Protein AF-A0A956KS59-F1 (afdb_monomer)

Mean predicted aligned error: 6.51 Å

Structure (mmCIF, N/CA/C/O backbone):
data_AF-A0A956KS59-F1
#
_entry.id   AF-A0A956KS59-F1
#
loop_
_atom_site.group_PDB
_atom_site.id
_atom_site.type_symbol
_atom_site.label_atom_id
_atom_site.label_alt_id
_atom_site.label_comp_id
_atom_site.label_asym_id
_atom_site.label_entity_id
_atom_site.label_seq_id
_atom_site.pdbx_PDB_ins_code
_atom_site.Cartn_x
_atom_site.Cartn_y
_atom_site.Cartn_z
_atom_site.occupancy
_atom_site.B_iso_or_equiv
_atom_site.auth_seq_id
_atom_site.auth_comp_id
_atom_site.auth_asym_id
_atom_site.auth_atom_id
_atom_site.pdbx_PDB_model_num
ATOM 1 N N . GLY A 1 1 ? 32.307 -32.368 -16.473 1.00 40.03 1 GLY A N 1
ATOM 2 C CA . GLY A 1 1 ? 31.516 -31.233 -16.961 1.00 40.03 1 GLY A CA 1
ATOM 3 C C . GLY A 1 1 ? 30.483 -30.981 -15.909 1.00 40.03 1 GLY A C 1
ATOM 4 O O . GLY A 1 1 ? 29.618 -31.825 -15.741 1.00 40.03 1 GLY A O 1
ATOM 5 N N . GLU A 1 2 ? 30.679 -29.934 -15.123 1.00 36.31 2 GLU A N 1
ATOM 6 C CA . GLU A 1 2 ? 29.696 -29.494 -14.137 1.00 36.31 2 GLU A CA 1
ATOM 7 C C . GLU A 1 2 ? 28.507 -28.919 -14.914 1.00 36.31 2 GLU A C 1
ATOM 9 O O . GLU A 1 2 ? 28.711 -28.173 -15.876 1.00 36.31 2 GLU A O 1
ATOM 14 N N . ALA A 1 3 ? 27.290 -29.356 -14.591 1.00 38.56 3 ALA A N 1
ATOM 15 C CA . ALA A 1 3 ? 26.093 -28.785 -15.194 1.00 38.56 3 ALA A CA 1
ATOM 16 C C . ALA A 1 3 ? 26.009 -27.300 -14.793 1.00 38.56 3 ALA A C 1
ATOM 18 O O . ALA A 1 3 ? 26.332 -26.980 -13.646 1.00 38.56 3 ALA A O 1
ATOM 19 N N . PRO A 1 4 ? 25.614 -26.389 -15.699 1.00 43.84 4 PRO A N 1
ATOM 20 C CA . PRO A 1 4 ? 25.374 -25.007 -15.313 1.00 43.84 4 PRO A CA 1
ATOM 21 C C . PRO A 1 4 ? 24.288 -24.993 -14.234 1.00 43.84 4 PRO A C 1
ATOM 23 O O . PRO A 1 4 ? 23.240 -25.615 -14.413 1.00 43.84 4 PRO A O 1
ATOM 26 N N . ALA A 1 5 ? 24.567 -24.328 -13.110 1.00 42.28 5 ALA A N 1
ATOM 27 C CA . ALA A 1 5 ? 23.567 -24.070 -12.085 1.00 42.28 5 ALA A CA 1
ATOM 28 C C . ALA A 1 5 ? 22.360 -23.397 -12.750 1.00 42.28 5 ALA A C 1
ATOM 30 O O . ALA A 1 5 ? 22.533 -22.438 -13.509 1.00 42.28 5 ALA A O 1
ATOM 31 N N . GLU A 1 6 ? 21.162 -23.927 -12.508 1.00 43.31 6 GLU A N 1
ATOM 32 C CA . GLU A 1 6 ? 19.925 -23.259 -12.906 1.00 43.31 6 GLU A CA 1
ATOM 33 C C . GLU A 1 6 ? 19.968 -21.811 -12.395 1.00 43.31 6 GLU A C 1
ATOM 35 O O . GLU A 1 6 ? 20.455 -21.583 -11.280 1.00 43.31 6 GLU A O 1
ATOM 40 N N . PRO A 1 7 ? 19.529 -20.818 -13.192 1.00 47.38 7 PRO A N 1
ATOM 41 C CA . PRO A 1 7 ? 19.451 -19.453 -12.701 1.00 47.38 7 PRO A CA 1
ATOM 42 C C . PRO A 1 7 ? 18.604 -19.472 -11.431 1.00 47.38 7 PRO A C 1
ATOM 44 O O . PRO A 1 7 ? 17.462 -19.933 -11.455 1.00 47.38 7 PRO A O 1
ATOM 47 N N . ALA A 1 8 ? 19.193 -19.032 -10.316 1.00 59.62 8 ALA A N 1
ATOM 48 C CA . ALA A 1 8 ? 18.459 -18.864 -9.074 1.00 59.62 8 ALA A CA 1
ATOM 49 C C . ALA A 1 8 ? 17.232 -18.003 -9.397 1.00 59.62 8 ALA A C 1
ATOM 51 O O . ALA A 1 8 ? 17.379 -16.904 -9.937 1.00 59.62 8 ALA A O 1
ATOM 52 N N . GLY A 1 9 ? 16.035 -18.555 -9.179 1.00 67.94 9 GLY A N 1
ATOM 53 C CA . GLY A 1 9 ? 14.789 -17.847 -9.452 1.00 67.94 9 GLY A CA 1
ATOM 54 C C . GLY A 1 9 ? 14.737 -16.519 -8.696 1.00 67.94 9 GLY A C 1
ATOM 55 O O . GLY A 1 9 ? 15.440 -16.344 -7.702 1.00 67.94 9 GLY A O 1
ATOM 56 N N . ASP A 1 10 ? 13.911 -15.589 -9.172 1.00 81.25 10 ASP A N 1
ATOM 57 C CA . ASP A 1 10 ? 13.736 -14.279 -8.542 1.00 81.25 10 ASP A CA 1
ATOM 58 C C . ASP A 1 10 ? 13.408 -14.435 -7.034 1.00 81.25 10 ASP A C 1
ATOM 60 O O . ASP A 1 10 ? 12.360 -15.006 -6.694 1.00 81.25 10 ASP A O 1
ATOM 64 N N . PRO A 1 11 ? 14.290 -13.971 -6.123 1.00 82.19 11 PRO A N 1
ATOM 65 C CA . PRO A 1 11 ? 14.114 -14.138 -4.682 1.00 82.19 11 PRO A CA 1
ATOM 66 C C . PRO A 1 11 ? 12.879 -13.400 -4.153 1.00 82.19 11 PRO A C 1
ATOM 68 O O . PRO A 1 11 ? 12.234 -13.879 -3.219 1.00 82.19 11 PRO A O 1
ATOM 71 N N . THR A 1 12 ? 12.495 -12.291 -4.785 1.00 84.12 12 THR A N 1
ATOM 72 C CA . THR A 1 12 ? 11.280 -11.545 -4.453 1.00 84.12 12 THR A CA 1
ATOM 73 C C . THR A 1 12 ? 10.047 -12.398 -4.729 1.00 84.12 12 THR A C 1
ATOM 75 O O . THR A 1 12 ? 9.194 -12.578 -3.857 1.00 84.12 12 THR A O 1
ATOM 78 N N . LEU A 1 13 ? 9.977 -13.007 -5.918 1.00 82.69 13 LEU A N 1
ATOM 79 C CA . LEU A 1 13 ? 8.872 -13.900 -6.279 1.00 82.69 13 LEU A CA 1
ATOM 80 C C . LEU A 1 13 ? 8.825 -15.145 -5.393 1.00 82.69 13 LEU A C 1
ATOM 82 O O . LEU A 1 13 ? 7.738 -15.614 -5.055 1.00 82.69 13 LEU A O 1
ATOM 86 N N . ALA A 1 14 ? 9.980 -15.688 -5.004 1.00 85.19 14 ALA A N 1
ATOM 87 C CA . ALA A 1 14 ? 10.036 -16.805 -4.068 1.00 85.19 14 ALA A CA 1
ATOM 88 C C . ALA A 1 14 ? 9.412 -16.433 -2.712 1.00 85.19 14 ALA A C 1
ATOM 90 O O . ALA A 1 14 ? 8.552 -17.167 -2.221 1.00 85.19 14 ALA A O 1
ATOM 91 N N . ARG A 1 15 ? 9.763 -15.266 -2.151 1.00 86.12 15 ARG A N 1
ATOM 92 C CA . ARG A 1 15 ? 9.225 -14.808 -0.861 1.00 86.12 15 ARG A CA 1
ATOM 93 C C . ARG A 1 15 ? 7.727 -14.505 -0.923 1.00 86.12 15 ARG A C 1
ATOM 95 O O . ARG A 1 15 ? 6.991 -14.874 -0.012 1.00 86.12 15 ARG A O 1
ATOM 102 N N . LEU A 1 16 ? 7.247 -13.900 -2.011 1.00 85.62 16 LEU A N 1
ATOM 103 C CA . LEU A 1 16 ? 5.815 -13.633 -2.205 1.00 85.62 16 LEU A CA 1
ATOM 104 C C . LEU A 1 16 ? 4.988 -14.923 -2.337 1.00 85.62 16 LEU A C 1
ATOM 106 O O . LEU A 1 16 ? 3.866 -14.995 -1.826 1.00 85.62 16 LEU A O 1
ATOM 110 N N . ARG A 1 17 ? 5.538 -15.971 -2.965 1.00 84.38 17 ARG A N 1
ATOM 111 C CA . ARG A 1 17 ? 4.902 -17.300 -3.012 1.00 84.38 17 ARG A CA 1
ATOM 112 C C . ARG A 1 17 ? 4.844 -17.954 -1.636 1.00 84.38 17 ARG A C 1
ATOM 114 O O . ARG A 1 17 ? 3.813 -18.516 -1.281 1.00 84.38 17 ARG A O 1
ATOM 121 N N . GLU A 1 18 ? 5.915 -17.855 -0.853 1.00 85.69 18 GLU A N 1
ATOM 122 C CA . GLU A 1 18 ? 5.932 -18.359 0.524 1.00 85.69 18 GLU A CA 1
ATOM 123 C C . GLU A 1 18 ? 4.876 -17.659 1.389 1.00 85.69 18 GLU A C 1
ATOM 125 O O . GLU A 1 18 ? 4.097 -18.323 2.072 1.00 85.69 18 GLU A O 1
ATOM 130 N N . PHE A 1 19 ? 4.781 -16.330 1.282 1.00 85.94 19 PHE A N 1
ATOM 131 C CA . PHE A 1 19 ? 3.739 -15.541 1.938 1.00 85.94 19 PHE A CA 1
ATOM 132 C C . PHE A 1 19 ? 2.332 -15.976 1.520 1.00 85.94 19 PHE A C 1
ATOM 134 O O . PHE A 1 19 ? 1.493 -16.222 2.385 1.00 85.94 19 PHE A O 1
ATOM 141 N N . SER A 1 20 ? 2.097 -16.159 0.217 1.00 84.00 20 SER A N 1
ATOM 142 C CA . SER A 1 20 ? 0.815 -16.650 -0.313 1.00 84.00 20 SER A CA 1
ATOM 143 C C . SER A 1 20 ? 0.423 -18.004 0.278 1.00 84.00 20 SER A C 1
ATOM 145 O O . SER A 1 20 ? -0.725 -18.203 0.680 1.00 84.00 20 SER A O 1
ATOM 147 N N . GLY A 1 21 ? 1.379 -18.935 0.351 1.00 81.62 21 GLY A N 1
ATOM 148 C CA . GLY A 1 21 ? 1.163 -20.259 0.926 1.00 81.62 21 GLY A CA 1
ATOM 149 C C . GLY A 1 21 ? 0.862 -20.196 2.424 1.00 81.62 21 GLY A C 1
ATOM 150 O O . GLY A 1 21 ? -0.071 -20.848 2.889 1.00 81.62 21 GLY A O 1
ATOM 151 N N . ALA A 1 22 ? 1.601 -19.371 3.171 1.00 83.62 22 ALA A N 1
ATOM 152 C CA . ALA A 1 22 ? 1.442 -19.229 4.617 1.00 83.62 22 ALA A CA 1
ATOM 153 C C . ALA A 1 22 ? 0.059 -18.693 5.024 1.00 83.62 22 ALA A C 1
ATOM 155 O O . ALA A 1 22 ? -0.500 -19.145 6.022 1.00 83.62 22 ALA A O 1
ATOM 156 N N . ILE A 1 23 ? -0.515 -17.772 4.243 1.00 80.62 23 ILE A N 1
ATOM 157 C CA . ILE A 1 23 ? -1.845 -17.200 4.519 1.00 80.62 23 ILE A CA 1
ATOM 158 C C . ILE A 1 23 ? -2.995 -17.962 3.836 1.00 80.62 23 ILE A C 1
ATOM 160 O O . ILE A 1 23 ? -4.157 -17.580 3.978 1.00 80.62 23 ILE A O 1
ATOM 164 N N . GLY A 1 24 ? -2.685 -19.047 3.116 1.00 78.19 24 GLY A N 1
ATOM 165 C CA . GLY A 1 24 ? -3.673 -19.962 2.547 1.00 78.19 24 GLY A CA 1
ATOM 166 C C . GLY A 1 24 ? -4.348 -19.472 1.266 1.00 78.19 24 GLY A C 1
ATOM 167 O O . GLY A 1 24 ? -5.544 -19.698 1.091 1.00 78.19 24 GLY A O 1
ATOM 168 N N . CYS A 1 25 ? -3.614 -18.830 0.353 1.00 78.06 25 CYS A N 1
ATOM 169 C CA . CYS A 1 25 ? -4.181 -18.317 -0.901 1.00 78.06 25 CYS A CA 1
ATOM 170 C C . CYS A 1 25 ? -4.686 -19.376 -1.884 1.00 78.06 25 CYS A C 1
ATOM 172 O O . CYS A 1 25 ? -5.502 -19.064 -2.749 1.00 78.06 25 CYS A O 1
ATOM 174 N N . ASP A 1 26 ? -4.267 -20.626 -1.706 1.00 69.62 26 ASP A N 1
ATOM 175 C CA . ASP A 1 26 ? -4.752 -21.768 -2.482 1.00 69.62 26 ASP A CA 1
ATOM 176 C C . ASP A 1 26 ? -6.069 -22.350 -1.929 1.00 69.62 26 ASP A C 1
ATOM 178 O O . ASP A 1 26 ? -6.642 -23.277 -2.509 1.00 69.62 26 ASP A O 1
ATOM 182 N N . ALA A 1 27 ? -6.564 -21.843 -0.792 1.00 63.38 27 ALA A N 1
ATOM 183 C CA . ALA A 1 27 ? -7.805 -22.314 -0.196 1.00 63.38 27 ALA A CA 1
ATOM 184 C C . ALA A 1 27 ? -9.033 -21.713 -0.915 1.00 63.38 27 ALA A C 1
ATOM 186 O O . ALA A 1 27 ? -9.086 -20.508 -1.164 1.00 63.38 27 ALA A O 1
ATOM 187 N N . PRO A 1 28 ? -10.075 -22.517 -1.203 1.00 50.78 28 PRO A N 1
ATOM 188 C CA . PRO A 1 28 ? -11.287 -22.046 -1.884 1.00 50.78 28 PRO A CA 1
ATOM 189 C C . PRO A 1 28 ? -12.120 -21.053 -1.050 1.00 50.78 28 PRO A C 1
ATOM 191 O O . PRO A 1 28 ? -12.993 -20.370 -1.587 1.00 50.78 28 PRO A O 1
ATOM 194 N N . G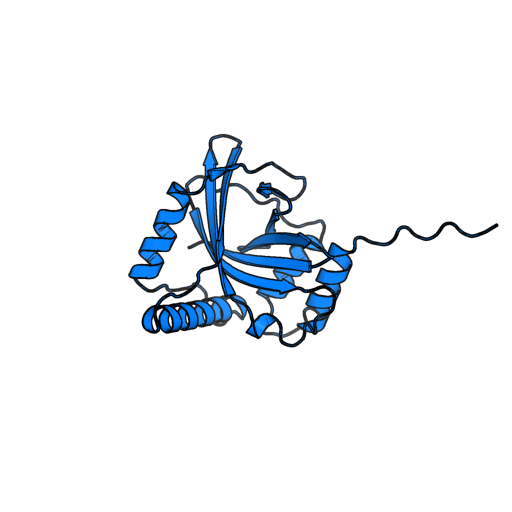LU A 1 29 ? -11.855 -20.958 0.255 1.00 53.16 29 GLU A N 1
ATOM 195 C CA . GLU A 1 29 ? -12.524 -20.079 1.212 1.00 53.16 29 GLU A CA 1
ATOM 196 C C . GLU A 1 29 ? -11.478 -19.465 2.157 1.00 53.16 29 GLU A C 1
ATOM 198 O O . GLU A 1 29 ? -10.580 -20.165 2.621 1.00 53.16 29 GLU A O 1
ATOM 203 N N . GLY A 1 30 ? -11.579 -18.165 2.456 1.00 54.28 30 GLY A N 1
ATOM 204 C CA . GLY A 1 30 ? -10.628 -17.498 3.348 1.00 54.28 30 GLY A CA 1
ATOM 205 C C . GLY A 1 30 ? -10.810 -15.983 3.452 1.00 54.28 30 GLY A C 1
ATOM 206 O O . GLY A 1 30 ? -11.323 -15.338 2.537 1.00 54.28 30 GLY A O 1
ATOM 207 N N . GLN A 1 31 ? -10.369 -15.430 4.585 1.00 53.88 31 GLN A N 1
ATOM 208 C CA . GLN A 1 31 ? -10.330 -13.992 4.891 1.00 53.88 31 GLN A CA 1
ATOM 209 C C . GLN A 1 31 ? -9.204 -13.257 4.135 1.00 53.88 31 GLN A C 1
ATOM 211 O O . GLN A 1 31 ? -9.233 -12.040 4.000 1.00 53.88 31 GLN A O 1
ATOM 216 N N . ALA A 1 32 ? -8.227 -13.979 3.583 1.00 61.56 32 ALA A N 1
ATOM 217 C CA . ALA A 1 32 ? -7.028 -13.396 2.985 1.00 61.56 32 ALA A CA 1
ATOM 218 C C . ALA A 1 32 ? -7.191 -12.922 1.524 1.00 61.56 32 ALA A C 1
ATOM 220 O O . ALA A 1 32 ? -6.194 -12.649 0.864 1.00 61.56 32 ALA A O 1
ATOM 221 N N . LYS A 1 33 ? -8.416 -12.812 0.987 1.00 66.44 33 LYS A N 1
ATOM 222 C CA . LYS A 1 33 ? -8.654 -12.610 -0.460 1.00 66.44 33 LYS A CA 1
ATOM 223 C C . LYS A 1 33 ? -7.860 -11.450 -1.064 1.00 66.44 33 LYS A C 1
ATOM 225 O O . LYS A 1 33 ? -7.246 -11.632 -2.109 1.00 66.44 33 LYS A O 1
ATOM 230 N N . ALA A 1 34 ? -7.824 -10.289 -0.409 1.00 65.69 34 ALA A N 1
ATOM 231 C CA . ALA A 1 34 ? -7.041 -9.152 -0.900 1.00 65.69 34 ALA A CA 1
ATOM 232 C C . ALA A 1 34 ? -5.525 -9.403 -0.862 1.00 65.69 34 ALA A C 1
ATOM 234 O O . ALA A 1 34 ? -4.820 -9.048 -1.803 1.00 65.69 34 ALA A O 1
ATOM 235 N N . TRP A 1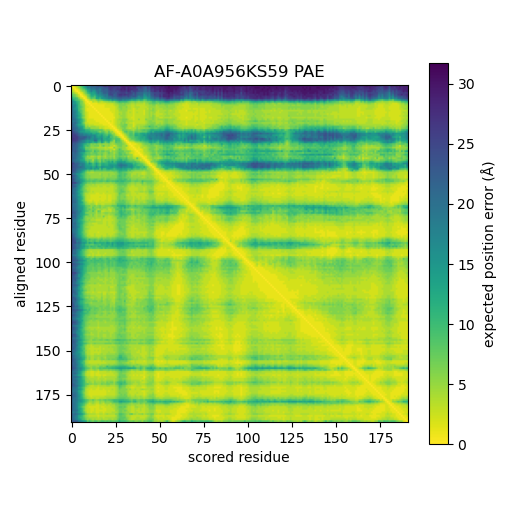 35 ? -5.026 -10.059 0.185 1.00 72.94 35 TRP A N 1
ATOM 236 C CA . TRP A 1 35 ? -3.617 -10.435 0.308 1.00 72.94 35 TRP A CA 1
ATOM 237 C C . TRP A 1 35 ? -3.190 -11.428 -0.776 1.00 72.94 35 TRP A C 1
ATOM 239 O O . TRP A 1 35 ? -2.100 -11.319 -1.330 1.00 72.94 35 TRP A O 1
ATOM 249 N N . CYS A 1 36 ? -4.086 -12.341 -1.143 1.00 76.00 36 CYS A N 1
ATOM 250 C CA . CYS A 1 36 ? -3.869 -13.300 -2.219 1.00 76.00 36 CYS A CA 1
ATOM 251 C C . CYS A 1 36 ? -3.889 -12.657 -3.600 1.00 76.00 36 CYS A C 1
ATOM 253 O O . CYS A 1 36 ? -3.033 -12.958 -4.421 1.00 76.00 36 CYS A O 1
ATOM 255 N N . ILE A 1 37 ? -4.805 -11.714 -3.834 1.00 72.44 37 ILE A N 1
ATOM 256 C CA . ILE A 1 37 ? -4.803 -10.873 -5.041 1.00 72.44 37 ILE A CA 1
ATOM 257 C C . ILE A 1 37 ? -3.477 -10.103 -5.152 1.00 72.44 37 ILE A C 1
ATOM 259 O O . ILE A 1 37 ? -2.897 -10.000 -6.225 1.00 72.44 37 ILE A O 1
ATOM 263 N N . THR A 1 38 ? -2.970 -9.609 -4.026 1.00 68.00 38 THR A N 1
ATOM 264 C CA . THR A 1 38 ? -1.744 -8.807 -3.939 1.00 68.00 38 THR A CA 1
ATOM 265 C C . THR A 1 38 ? -0.492 -9.629 -4.252 1.00 68.00 38 THR A C 1
ATOM 267 O O . THR A 1 38 ? 0.327 -9.216 -5.067 1.00 68.00 38 THR A O 1
ATOM 270 N N . ALA A 1 39 ? -0.342 -10.812 -3.657 1.00 69.38 39 ALA A N 1
ATOM 271 C CA . ALA A 1 39 ? 0.759 -11.703 -4.013 1.00 69.38 39 ALA A CA 1
ATOM 272 C C . ALA A 1 39 ? 0.597 -12.287 -5.433 1.00 69.38 39 ALA A C 1
ATOM 274 O O . ALA A 1 39 ? 1.581 -12.531 -6.137 1.00 69.38 39 ALA A O 1
ATOM 275 N N . GLY A 1 40 ? -0.650 -12.420 -5.893 1.00 68.94 40 GLY A N 1
ATOM 276 C CA . GLY A 1 40 ? -1.005 -12.677 -7.284 1.00 68.94 40 GLY A CA 1
ATOM 277 C C . GLY A 1 40 ? -0.462 -11.615 -8.244 1.00 68.94 40 GLY A C 1
ATOM 278 O O . GLY A 1 40 ? 0.137 -11.984 -9.245 1.00 68.94 40 GLY A O 1
ATOM 279 N N . ALA A 1 41 ? -0.536 -10.328 -7.883 1.00 71.44 41 ALA A N 1
ATOM 280 C CA . ALA A 1 41 ? -0.121 -9.194 -8.726 1.00 71.44 41 ALA A CA 1
ATOM 281 C C . ALA A 1 41 ? 1.357 -9.191 -9.163 1.00 71.44 41 ALA A C 1
ATOM 283 O O . ALA A 1 41 ? 1.757 -8.489 -10.097 1.00 71.44 41 ALA A O 1
ATOM 284 N N . TRP A 1 42 ? 2.192 -9.965 -8.470 1.00 77.50 42 TRP A N 1
ATOM 285 C CA . TRP A 1 42 ? 3.587 -10.202 -8.847 1.00 77.50 42 TRP A CA 1
ATOM 286 C C . TRP A 1 42 ? 3.817 -11.589 -9.436 1.00 77.50 42 TRP A C 1
ATOM 288 O O . TRP A 1 42 ? 4.796 -11.785 -10.148 1.00 77.50 42 TRP A O 1
ATOM 298 N N . THR A 1 43 ? 2.945 -12.556 -9.156 1.00 67.50 43 THR A N 1
ATOM 299 C CA . THR A 1 43 ? 3.107 -13.938 -9.622 1.00 67.50 43 THR A CA 1
ATOM 300 C C . THR A 1 43 ? 2.329 -14.256 -10.904 1.00 67.50 43 THR A C 1
ATOM 302 O O . THR A 1 43 ? 2.615 -15.285 -11.519 1.00 67.50 43 THR A O 1
ATOM 305 N N . HIS A 1 44 ? 1.419 -13.381 -11.343 1.00 62.84 44 HIS A N 1
ATOM 306 C CA . HIS A 1 44 ? 0.676 -13.480 -12.597 1.00 62.84 44 HIS A CA 1
ATOM 307 C C . HIS A 1 44 ? 1.127 -12.408 -13.601 1.00 62.84 44 HIS A C 1
ATOM 309 O O . HIS A 1 44 ? 1.263 -11.234 -13.274 1.00 62.84 44 HIS A O 1
ATOM 315 N N . GLU A 1 45 ? 1.369 -12.822 -14.846 1.00 55.84 45 GLU A N 1
ATOM 316 C CA . GLU A 1 45 ? 1.831 -11.933 -15.926 1.00 55.84 45 GLU A CA 1
ATOM 317 C C . GLU A 1 45 ? 0.690 -11.102 -16.552 1.00 55.84 45 GLU A C 1
ATOM 319 O O . GLU A 1 45 ? 0.955 -10.144 -17.274 1.00 55.84 45 GLU A O 1
ATOM 324 N N . ASP A 1 46 ? -0.572 -11.438 -16.255 1.00 55.84 46 ASP A N 1
ATOM 325 C CA . ASP A 1 46 ? -1.772 -10.877 -16.898 1.00 55.84 46 ASP A CA 1
ATOM 326 C C . ASP A 1 46 ? -2.409 -9.691 -16.142 1.00 55.84 46 ASP A C 1
ATOM 328 O O . ASP A 1 46 ? -3.490 -9.223 -16.518 1.00 55.84 46 ASP A O 1
ATOM 332 N N . ASP A 1 47 ? -1.789 -9.197 -15.067 1.00 61.84 47 ASP A N 1
ATOM 333 C CA . ASP A 1 47 ? -2.374 -8.104 -14.293 1.00 61.84 47 ASP A CA 1
ATOM 334 C C . ASP A 1 47 ? -2.353 -6.775 -15.051 1.00 61.84 47 ASP A C 1
ATOM 336 O O . ASP A 1 47 ? -1.389 -6.400 -15.727 1.00 61.84 47 ASP A O 1
ATOM 340 N N . ALA A 1 48 ? -3.465 -6.044 -14.947 1.00 62.97 48 ALA A N 1
ATOM 341 C CA . ALA A 1 48 ? -3.610 -4.752 -15.594 1.00 62.97 48 ALA A CA 1
ATOM 342 C C . ALA A 1 48 ? -2.498 -3.805 -15.126 1.00 62.97 48 ALA A C 1
ATOM 344 O O . ALA A 1 48 ? -2.180 -3.734 -13.937 1.00 62.97 48 ALA A O 1
ATOM 345 N N . LYS A 1 49 ? -1.941 -3.034 -16.061 1.00 82.69 49 LYS A N 1
ATOM 346 C CA . LYS A 1 49 ? -1.004 -1.959 -15.742 1.00 82.69 49 LYS A CA 1
ATOM 347 C C . LYS A 1 49 ? -1.714 -0.879 -14.926 1.00 82.69 49 LYS A C 1
ATOM 349 O O . LYS A 1 49 ? -2.763 -0.380 -15.345 1.00 82.69 49 LYS A O 1
ATOM 354 N N . LEU A 1 50 ? -1.105 -0.466 -13.812 1.00 87.69 50 LEU A N 1
ATOM 355 C CA . LEU A 1 50 ? -1.637 0.630 -13.002 1.00 87.69 50 LEU A CA 1
ATOM 356 C C . LEU A 1 50 ? -1.755 1.895 -13.859 1.00 87.69 50 LEU A C 1
ATOM 358 O O . LEU A 1 50 ? -0.760 2.427 -14.355 1.00 87.69 50 LEU A O 1
ATOM 362 N N . THR A 1 51 ? -2.979 2.383 -14.027 1.00 89.12 51 THR A N 1
ATOM 363 C CA . THR A 1 51 ? -3.251 3.636 -14.737 1.00 89.12 51 THR A CA 1
ATOM 364 C C . THR A 1 51 ? -3.256 4.782 -13.733 1.00 89.12 51 THR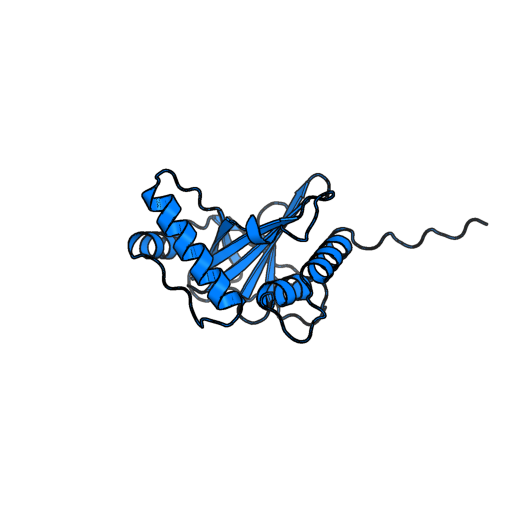 A C 1
ATOM 366 O O . THR A 1 51 ? -3.826 4.646 -12.651 1.00 89.12 51 THR A O 1
ATOM 369 N N . LEU A 1 52 ? -2.614 5.905 -14.070 1.00 90.50 52 LEU A N 1
ATOM 370 C CA . LEU A 1 52 ? -2.647 7.083 -13.203 1.00 90.50 52 LEU A CA 1
ATOM 371 C C . LEU A 1 52 ? -4.075 7.641 -13.131 1.00 90.50 52 LEU A C 1
ATOM 373 O O . LEU A 1 52 ? -4.752 7.703 -14.160 1.00 90.50 52 LEU A O 1
ATOM 377 N N . PRO A 1 53 ? -4.540 8.059 -11.944 1.00 89.81 53 PRO A N 1
ATOM 378 C CA . PRO A 1 53 ? -5.846 8.682 -11.812 1.00 89.81 53 PRO A CA 1
ATOM 379 C C . PRO A 1 53 ? -5.859 10.056 -12.499 1.00 89.81 53 PRO A C 1
ATOM 381 O O . PRO A 1 53 ? -4.870 10.784 -12.449 1.00 89.81 53 PRO A O 1
ATOM 384 N N . GLU A 1 54 ? -6.995 10.430 -13.098 1.00 86.81 54 GLU A N 1
ATOM 385 C CA . GLU A 1 54 ? -7.175 11.724 -13.790 1.00 86.81 54 GLU A CA 1
ATOM 386 C C . GLU A 1 54 ? -7.042 12.936 -12.851 1.00 86.81 54 GLU A C 1
ATOM 388 O O . GLU A 1 54 ? -6.740 14.049 -13.282 1.00 86.81 54 GLU A O 1
ATOM 393 N N . ALA A 1 55 ? -7.294 12.722 -11.559 1.00 87.94 55 ALA A N 1
ATOM 394 C CA . ALA A 1 55 ? -7.164 13.707 -10.500 1.00 87.94 55 ALA A CA 1
ATOM 395 C C . ALA A 1 55 ? -6.383 13.120 -9.318 1.00 87.94 55 ALA A C 1
ATOM 397 O O . ALA A 1 55 ? -6.283 11.902 -9.157 1.00 87.94 55 ALA A O 1
ATOM 398 N N . GLY A 1 56 ? -5.850 14.000 -8.465 1.00 92.50 56 GLY A N 1
ATOM 399 C CA . GLY A 1 56 ? -5.191 13.591 -7.226 1.00 92.50 56 GLY A CA 1
ATOM 400 C C . GLY A 1 56 ? -6.104 12.686 -6.399 1.00 92.50 56 GLY A C 1
ATOM 401 O O . GLY A 1 56 ? -7.203 13.093 -6.035 1.00 92.50 56 GLY A O 1
ATOM 402 N N . THR A 1 57 ? -5.649 11.465 -6.134 1.00 95.38 57 THR A N 1
ATOM 403 C CA . THR A 1 57 ? -6.419 10.431 -5.438 1.00 95.38 57 THR A CA 1
ATOM 404 C C . THR A 1 57 ? -5.621 9.923 -4.251 1.00 95.38 57 THR A C 1
ATOM 406 O O . THR A 1 57 ? -4.431 9.624 -4.377 1.00 95.38 57 THR A O 1
ATOM 409 N N . ALA A 1 58 ? -6.283 9.836 -3.102 1.00 95.94 58 ALA A N 1
ATOM 410 C CA . ALA A 1 58 ? -5.747 9.212 -1.907 1.00 95.94 58 ALA A CA 1
ATOM 411 C C . ALA A 1 58 ? -6.271 7.779 -1.782 1.00 95.94 58 ALA A C 1
ATOM 413 O O . ALA A 1 58 ? -7.381 7.456 -2.207 1.00 95.94 58 ALA A O 1
ATOM 414 N N . TYR A 1 59 ? -5.462 6.925 -1.180 1.00 95.19 59 TYR A N 1
ATOM 415 C CA . TYR A 1 59 ? -5.752 5.526 -0.958 1.00 95.19 59 TYR A CA 1
ATOM 416 C C . TYR A 1 59 ? -5.391 5.163 0.479 1.00 95.19 59 TYR A C 1
ATOM 418 O O . TYR A 1 59 ? -4.387 5.627 1.025 1.00 95.19 59 TYR A O 1
ATOM 426 N N . VAL A 1 60 ? -6.203 4.294 1.072 1.00 94.88 60 VAL A N 1
ATOM 427 C CA . VAL A 1 60 ? -5.989 3.757 2.417 1.00 94.88 60 VAL A CA 1
ATOM 428 C C . VAL A 1 60 ? -5.792 2.257 2.349 1.00 94.88 60 VAL A C 1
ATOM 430 O O . VAL A 1 60 ? -6.477 1.558 1.604 1.00 94.88 60 VAL A O 1
ATOM 433 N N . GLY A 1 61 ? -4.842 1.754 3.117 1.00 94.00 61 GLY A N 1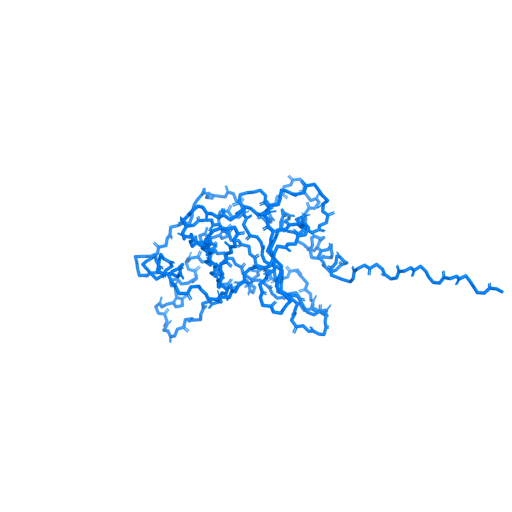
ATOM 434 C CA . GLY A 1 61 ? -4.391 0.383 2.997 1.00 94.00 61 GLY A CA 1
ATOM 435 C C . GLY A 1 61 ? -3.726 -0.131 4.252 1.00 94.00 61 GLY A C 1
ATOM 436 O O . GLY A 1 61 ? -3.627 0.574 5.253 1.00 94.00 61 GLY A O 1
ATOM 437 N N . LEU A 1 62 ? -3.241 -1.364 4.187 1.00 92.56 62 LEU A N 1
ATOM 438 C CA . LEU A 1 62 ? -2.343 -1.884 5.211 1.00 92.56 62 LEU A CA 1
ATOM 439 C C . LEU A 1 62 ? -0.981 -2.183 4.598 1.00 92.56 62 LEU A C 1
ATOM 441 O O . LEU A 1 62 ? -0.872 -2.404 3.394 1.00 92.56 62 LEU A O 1
ATOM 445 N N . ARG A 1 63 ? 0.046 -2.197 5.441 1.00 92.75 63 ARG A N 1
ATOM 446 C CA . ARG A 1 63 ? 1.413 -2.590 5.112 1.00 92.75 63 ARG A CA 1
ATOM 447 C C . ARG A 1 63 ? 1.867 -3.692 6.052 1.00 92.75 63 ARG A C 1
ATOM 449 O O . ARG A 1 63 ? 1.646 -3.596 7.255 1.00 92.75 63 ARG A O 1
ATOM 456 N N . VAL A 1 64 ? 2.546 -4.697 5.518 1.00 90.81 64 VAL A N 1
ATOM 457 C CA . VAL A 1 64 ? 3.285 -5.706 6.286 1.00 90.81 64 VAL A CA 1
ATOM 458 C C . VAL A 1 64 ? 4.733 -5.746 5.834 1.00 90.81 64 VAL A C 1
ATOM 460 O O . VAL A 1 64 ? 5.045 -5.446 4.684 1.00 90.81 64 VAL A O 1
ATOM 463 N N . GLU A 1 65 ? 5.614 -6.136 6.745 1.00 92.06 65 GLU A N 1
ATOM 464 C CA . GLU A 1 65 ? 7.034 -6.309 6.467 1.00 92.06 65 GLU A CA 1
ATOM 465 C C . GLU A 1 65 ? 7.390 -7.793 6.457 1.00 92.06 65 GLU A C 1
ATOM 467 O O . GLU A 1 65 ? 7.446 -8.441 7.503 1.00 92.06 65 GLU A O 1
ATOM 472 N N . LEU A 1 66 ? 7.636 -8.328 5.264 1.00 90.44 66 LEU A N 1
ATOM 473 C CA . LEU A 1 66 ? 8.052 -9.703 5.032 1.00 90.44 66 LEU A CA 1
ATOM 474 C C . LEU A 1 66 ? 9.566 -9.813 5.249 1.00 90.44 66 LEU A C 1
ATOM 476 O O . LEU A 1 66 ? 10.343 -9.777 4.296 1.00 90.44 66 LEU A O 1
ATOM 480 N N . LYS A 1 67 ? 9.992 -9.953 6.506 1.00 89.62 67 LYS A N 1
ATOM 481 C CA . LYS A 1 67 ? 11.415 -10.170 6.822 1.00 89.62 67 LYS A CA 1
ATOM 482 C C . LYS A 1 67 ? 11.905 -11.495 6.264 1.00 89.62 67 LYS A C 1
ATOM 484 O O . LYS A 1 67 ? 11.160 -12.465 6.370 1.00 89.62 67 LYS A O 1
ATOM 489 N N . ALA A 1 68 ? 13.128 -11.575 5.751 1.00 84.12 68 ALA A N 1
ATOM 490 C CA . ALA A 1 68 ? 13.666 -12.767 5.092 1.00 84.12 68 ALA A CA 1
ATOM 491 C C . ALA A 1 68 ? 13.541 -14.049 5.945 1.00 84.12 68 ALA A C 1
ATOM 493 O O . ALA A 1 68 ? 13.129 -15.086 5.433 1.00 84.12 68 ALA A O 1
ATOM 494 N N . ASP A 1 69 ? 13.784 -13.947 7.257 1.00 82.00 69 ASP A N 1
ATOM 495 C CA . ASP A 1 69 ? 13.822 -15.091 8.184 1.00 82.00 69 ASP A CA 1
ATOM 496 C C . ASP A 1 69 ? 12.605 -15.186 9.134 1.00 82.00 69 ASP A C 1
ATOM 498 O O . ASP A 1 69 ? 12.642 -15.907 10.135 1.00 82.00 69 ASP A O 1
ATOM 502 N N . ALA A 1 70 ? 11.528 -14.432 8.886 1.00 80.25 70 ALA A N 1
ATOM 503 C CA . ALA A 1 70 ? 10.363 -14.417 9.778 1.00 80.25 70 ALA A CA 1
ATOM 504 C C . ALA A 1 70 ? 9.319 -15.495 9.455 1.00 80.25 70 ALA A C 1
ATOM 506 O O . ALA A 1 70 ? 9.084 -15.829 8.291 1.00 80.25 70 ALA A O 1
ATOM 507 N N . ASP A 1 71 ? 8.634 -15.955 10.509 1.00 81.69 71 ASP A N 1
ATOM 508 C CA . ASP A 1 71 ? 7.398 -16.730 10.404 1.00 81.69 71 ASP A CA 1
ATOM 509 C C . ASP A 1 71 ? 6.274 -15.855 9.835 1.00 81.69 71 ASP A C 1
ATOM 511 O O . ASP A 1 71 ? 5.924 -14.806 10.384 1.00 81.69 71 ASP A O 1
ATOM 515 N N . LEU A 1 72 ? 5.708 -16.302 8.719 1.00 81.12 72 LEU A N 1
ATOM 516 C CA . LEU A 1 72 ? 4.677 -15.584 7.982 1.00 81.12 72 LEU A CA 1
ATOM 517 C C . LEU A 1 72 ? 3.264 -15.845 8.529 1.00 81.12 72 LEU A C 1
ATOM 519 O O . LEU A 1 72 ? 2.347 -15.098 8.195 1.00 81.12 72 LEU A O 1
ATOM 523 N N . ALA A 1 73 ? 3.067 -16.846 9.398 1.00 73.44 73 ALA A N 1
ATOM 524 C CA . ALA A 1 73 ? 1.740 -17.247 9.880 1.00 73.44 73 ALA A CA 1
ATOM 525 C C . ALA A 1 73 ? 1.028 -16.185 10.749 1.00 73.44 73 ALA A C 1
ATOM 527 O O . ALA A 1 73 ? -0.196 -16.204 10.852 1.00 73.44 73 ALA A O 1
ATOM 528 N N . GLY A 1 74 ? 1.768 -15.244 11.350 1.00 76.69 74 GLY A N 1
ATOM 529 C CA . GLY A 1 74 ? 1.227 -14.154 12.181 1.00 76.69 74 GLY A CA 1
ATOM 530 C C . GLY A 1 74 ? 1.430 -12.752 11.603 1.00 76.69 74 GLY A C 1
ATOM 531 O O . GLY A 1 74 ? 1.163 -11.753 12.266 1.00 76.69 74 GLY A O 1
ATOM 532 N N . ILE A 1 75 ? 1.938 -12.638 10.378 1.00 84.06 75 ILE A N 1
ATOM 533 C CA . ILE A 1 75 ? 2.418 -11.352 9.863 1.00 84.06 75 ILE A CA 1
ATOM 534 C C . ILE A 1 75 ? 1.291 -10.336 9.634 1.00 84.06 75 ILE A C 1
ATOM 536 O O . ILE A 1 75 ? 1.490 -9.134 9.804 1.00 84.06 75 ILE A O 1
ATOM 540 N N . LEU A 1 76 ? 0.077 -10.813 9.351 1.00 80.00 76 LEU A N 1
ATOM 541 C CA . LEU A 1 76 ? -1.107 -9.967 9.182 1.00 80.00 76 LEU A CA 1
ATOM 542 C C . LEU A 1 76 ? -1.501 -9.256 10.490 1.00 80.00 76 LEU A C 1
ATOM 544 O O . LEU A 1 76 ? -2.056 -8.153 10.465 1.00 80.00 76 LEU A O 1
ATOM 548 N N . ASP A 1 77 ? -1.154 -9.836 11.644 1.00 81.69 77 ASP A N 1
ATOM 549 C CA . ASP A 1 77 ? -1.394 -9.216 12.948 1.00 81.69 77 ASP A CA 1
ATOM 550 C C . ASP A 1 77 ? -0.496 -7.997 13.181 1.00 81.69 77 ASP A C 1
ATOM 552 O O . ASP A 1 77 ? -0.877 -7.091 13.922 1.00 81.69 77 ASP A O 1
ATOM 556 N N . SER A 1 78 ? 0.649 -7.941 12.495 1.00 84.12 78 SER A N 1
ATOM 557 C CA . SER A 1 78 ? 1.563 -6.796 12.496 1.00 84.12 78 SER A CA 1
ATOM 558 C C . SER A 1 78 ? 1.245 -5.747 11.430 1.00 84.12 78 SER A C 1
ATOM 560 O O . SER A 1 78 ? 1.967 -4.763 11.325 1.00 84.12 78 SER A O 1
ATOM 562 N N . ALA A 1 79 ? 0.181 -5.941 10.642 1.00 88.31 79 ALA A N 1
ATOM 563 C CA . ALA A 1 79 ? -0.151 -5.031 9.558 1.00 88.31 79 ALA A CA 1
ATOM 564 C C . ALA A 1 79 ? -0.440 -3.614 10.082 1.00 88.31 79 ALA A C 1
ATOM 566 O O . ALA A 1 79 ? -1.340 -3.421 10.904 1.00 88.31 79 ALA A O 1
ATOM 567 N N . GLU A 1 80 ? 0.296 -2.630 9.579 1.00 90.25 80 GLU A N 1
ATOM 568 C CA . GLU A 1 80 ? 0.186 -1.220 9.954 1.00 90.25 80 GLU A CA 1
ATOM 569 C C . GLU A 1 80 ? -0.656 -0.452 8.932 1.00 90.25 80 GLU A C 1
ATOM 571 O O . GLU A 1 80 ? -0.781 -0.876 7.784 1.00 90.25 80 GLU A O 1
ATOM 576 N N . LEU A 1 81 ? -1.234 0.689 9.326 1.00 93.00 81 LEU A N 1
ATOM 577 C CA . LEU A 1 81 ? -1.941 1.550 8.378 1.00 93.00 81 LEU A CA 1
ATOM 578 C C . LEU A 1 81 ? -0.946 2.149 7.376 1.00 93.00 81 LEU A C 1
ATOM 580 O O . LEU A 1 81 ? 0.058 2.743 7.771 1.00 93.00 81 LEU A O 1
ATOM 584 N N . SER A 1 82 ? -1.280 2.033 6.095 1.00 94.44 82 SER A N 1
ATOM 585 C CA . SER A 1 82 ? -0.522 2.573 4.973 1.00 94.44 82 SER A CA 1
ATOM 586 C C . SER A 1 82 ? -1.394 3.521 4.168 1.00 94.44 82 SER A C 1
ATOM 588 O O . SER A 1 82 ? -2.551 3.215 3.870 1.00 94.44 82 SER A O 1
ATOM 590 N N . LEU A 1 83 ? -0.841 4.672 3.816 1.00 96.00 83 LEU A N 1
ATOM 591 C CA . LEU A 1 83 ? -1.488 5.686 3.006 1.00 96.00 83 LEU A CA 1
ATOM 592 C C . LEU A 1 83 ? -0.678 5.884 1.736 1.00 96.00 83 LEU A C 1
ATOM 594 O O . LEU A 1 83 ? 0.539 6.056 1.770 1.00 96.00 83 LEU A O 1
ATOM 598 N N . LEU A 1 84 ? -1.380 5.890 0.614 1.00 96.94 84 LEU A N 1
ATOM 599 C CA . LEU A 1 84 ? -0.811 6.166 -0.693 1.00 96.94 84 LEU A CA 1
ATOM 600 C C . LEU A 1 84 ? -1.566 7.346 -1.288 1.00 96.94 84 LEU A C 1
ATOM 602 O O . LEU A 1 84 ? -2.788 7.410 -1.217 1.00 96.94 84 LEU A O 1
ATOM 606 N N . ALA A 1 85 ? -0.854 8.277 -1.899 1.00 97.06 85 ALA A N 1
ATOM 607 C CA . ALA A 1 85 ? -1.466 9.309 -2.717 1.00 97.06 85 ALA A CA 1
ATOM 608 C C . ALA A 1 85 ? -0.798 9.321 -4.082 1.00 97.06 85 ALA A C 1
ATOM 610 O O . ALA A 1 85 ? 0.419 9.176 -4.168 1.00 97.06 85 ALA A O 1
ATOM 611 N N . ILE A 1 86 ? -1.595 9.477 -5.138 1.00 96.19 86 ILE A N 1
ATOM 612 C CA . ILE A 1 86 ? -1.120 9.551 -6.521 1.00 96.19 86 ILE A CA 1
ATOM 613 C C . ILE A 1 86 ? -1.785 10.745 -7.194 1.00 96.19 86 ILE A C 1
ATOM 615 O O . ILE A 1 86 ? -3.000 10.929 -7.099 1.00 96.19 86 ILE A O 1
ATOM 619 N N . ARG A 1 87 ? -0.994 11.535 -7.917 1.00 94.88 87 ARG A N 1
ATOM 620 C CA . ARG A 1 87 ? -1.467 12.641 -8.748 1.00 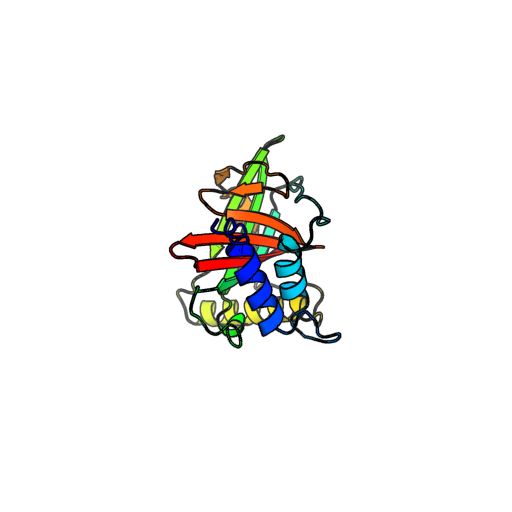94.88 87 ARG A CA 1
ATOM 621 C C . ARG A 1 87 ? -0.817 12.568 -10.124 1.00 94.88 87 ARG A C 1
ATOM 623 O O . ARG A 1 87 ? 0.399 12.435 -10.223 1.00 94.88 87 ARG A O 1
ATOM 630 N N . SER A 1 88 ? -1.615 12.693 -11.180 1.00 92.75 88 SER A N 1
ATOM 631 C CA . SER A 1 88 ? -1.111 12.851 -12.545 1.00 92.75 88 SER A CA 1
ATOM 632 C C . SER A 1 88 ? -0.541 14.252 -12.777 1.00 92.75 88 SER A C 1
ATOM 634 O O . SER A 1 88 ? -1.146 15.252 -12.384 1.00 92.75 88 SER A O 1
ATOM 636 N N . GLU A 1 89 ? 0.569 14.329 -13.500 1.00 88.06 89 GLU A N 1
ATOM 637 C CA . GLU A 1 89 ? 1.183 15.554 -14.011 1.00 88.06 89 GLU A CA 1
ATOM 638 C C . GLU A 1 89 ? 1.435 15.384 -15.519 1.00 88.06 89 GLU A C 1
ATOM 640 O O . GLU A 1 89 ? 2.541 15.087 -15.970 1.00 88.06 89 GLU A O 1
ATOM 645 N N . GLY A 1 90 ? 0.369 15.518 -16.318 1.00 82.56 90 GLY A N 1
ATOM 646 C CA . GLY A 1 90 ? 0.400 15.194 -17.749 1.00 82.56 90 GLY A CA 1
ATOM 647 C C . GLY A 1 90 ? 0.511 13.684 -17.977 1.00 82.56 90 GLY A C 1
ATOM 648 O O . GLY A 1 90 ? -0.273 12.926 -17.415 1.00 82.56 90 GLY A O 1
ATOM 649 N N . ASP A 1 91 ? 1.495 13.258 -18.776 1.00 82.31 91 ASP A N 1
ATOM 650 C CA . ASP A 1 91 ? 1.801 11.835 -19.018 1.00 82.31 91 ASP A CA 1
ATOM 651 C C . ASP A 1 91 ? 2.653 11.201 -17.894 1.00 82.31 91 ASP A C 1
ATOM 653 O O . ASP A 1 91 ? 2.958 10.007 -17.933 1.00 82.31 91 ASP A O 1
ATOM 657 N N . ALA A 1 92 ? 3.064 12.001 -16.904 1.00 87.38 92 ALA A N 1
ATOM 658 C CA . ALA A 1 92 ? 3.801 11.573 -15.720 1.00 87.38 92 ALA A CA 1
ATOM 659 C C . ALA A 1 92 ? 2.908 11.625 -14.470 1.00 87.38 92 ALA A C 1
ATOM 661 O O . ALA A 1 92 ? 1.736 12.004 -14.526 1.00 87.38 92 ALA A O 1
ATOM 662 N N . GLY A 1 93 ? 3.462 11.268 -13.314 1.00 93.44 93 GLY A N 1
ATOM 663 C CA . GLY A 1 93 ? 2.775 11.418 -12.039 1.00 93.44 93 GLY A CA 1
ATOM 664 C C . GLY A 1 93 ? 3.736 11.578 -10.876 1.00 93.44 93 GLY A C 1
ATOM 665 O O . GLY A 1 93 ? 4.937 11.331 -10.998 1.00 93.44 93 GLY A O 1
ATOM 666 N N . VAL A 1 94 ? 3.181 11.978 -9.742 1.00 95.75 94 VAL A N 1
ATOM 667 C CA . VAL A 1 94 ? 3.855 11.995 -8.447 1.00 95.75 94 VAL A CA 1
ATOM 668 C C . VAL A 1 94 ? 3.065 11.159 -7.455 1.00 95.75 94 VAL A C 1
ATOM 670 O O . VAL A 1 94 ? 1.838 11.046 -7.555 1.00 95.75 94 VAL A O 1
ATOM 673 N N . ALA A 1 95 ? 3.768 10.572 -6.497 1.00 96.88 95 ALA A N 1
ATOM 674 C CA . ALA A 1 95 ? 3.176 9.794 -5.431 1.00 96.88 95 ALA A CA 1
ATOM 675 C C . ALA A 1 95 ? 3.826 10.078 -4.077 1.00 96.88 95 ALA A C 1
ATOM 677 O O . ALA A 1 95 ? 4.907 10.655 -3.976 1.00 96.88 95 ALA A O 1
ATOM 678 N N . SER A 1 96 ? 3.148 9.641 -3.026 1.00 95.75 96 SER A N 1
ATOM 679 C CA . SER A 1 96 ? 3.702 9.511 -1.683 1.00 95.75 96 SER A CA 1
ATOM 680 C C . SER A 1 96 ? 3.162 8.235 -1.061 1.00 95.75 96 SER A C 1
ATOM 682 O O . SER A 1 96 ? 1.957 7.999 -1.132 1.00 95.75 96 SER A O 1
ATOM 684 N N . LEU A 1 97 ? 4.032 7.456 -0.427 1.00 95.50 97 LEU A N 1
ATOM 685 C CA . LEU A 1 97 ? 3.675 6.281 0.358 1.00 95.50 97 LEU A CA 1
ATOM 686 C C . LEU A 1 97 ? 4.133 6.534 1.792 1.00 95.50 97 LEU A C 1
ATOM 688 O O . LEU A 1 97 ? 5.302 6.846 2.019 1.00 95.50 97 LEU A O 1
ATOM 692 N N . SER A 1 98 ? 3.220 6.449 2.752 1.00 90.88 98 SER A N 1
ATOM 693 C CA . SER A 1 98 ? 3.518 6.725 4.154 1.00 90.88 98 SER A CA 1
ATOM 694 C C . SER A 1 98 ? 2.781 5.777 5.092 1.00 90.88 98 SER A C 1
ATOM 696 O O . SER A 1 98 ? 1.620 5.433 4.889 1.00 90.88 98 SER A O 1
ATOM 698 N N . GLY A 1 99 ? 3.463 5.367 6.160 1.00 85.88 99 GLY A N 1
ATOM 699 C CA . GLY A 1 99 ? 2.813 4.747 7.312 1.00 85.88 99 GLY A CA 1
ATOM 700 C C . GLY A 1 99 ? 2.251 5.809 8.256 1.00 85.88 99 GLY A C 1
ATOM 701 O O . GLY A 1 99 ? 2.779 6.922 8.329 1.00 85.88 99 GLY A O 1
ATOM 702 N N . VAL A 1 100 ? 1.218 5.460 9.023 1.00 81.75 100 VAL A N 1
ATOM 703 C CA . VAL A 1 100 ? 0.671 6.346 10.065 1.00 81.75 100 VAL A CA 1
ATOM 704 C C . VAL A 1 100 ? 1.081 5.851 11.442 1.00 81.75 100 VAL A C 1
ATOM 706 O O . VAL A 1 100 ? 0.764 4.727 11.828 1.00 81.75 100 VAL A O 1
ATOM 709 N N . LYS A 1 101 ? 1.770 6.706 12.203 1.00 80.25 101 LYS A N 1
ATOM 710 C CA . LYS A 1 101 ? 2.154 6.426 13.589 1.00 80.25 101 LYS A CA 1
ATOM 711 C C . LYS A 1 101 ? 1.294 7.271 14.530 1.00 80.25 101 LYS A C 1
ATOM 713 O O . LYS A 1 101 ? 1.325 8.490 14.395 1.00 80.25 101 LYS A O 1
ATOM 718 N N . PRO A 1 102 ? 0.547 6.661 15.467 1.00 80.62 102 PRO A N 1
ATOM 719 C CA . PRO A 1 102 ? -0.220 7.424 16.442 1.00 80.62 102 PRO A CA 1
ATOM 720 C C . PRO A 1 102 ? 0.719 8.082 17.454 1.00 80.62 102 PRO A C 1
ATOM 722 O O . PRO A 1 102 ? 1.646 7.440 17.956 1.00 80.62 102 PRO A O 1
ATOM 725 N N . GLU A 1 103 ? 0.441 9.332 17.803 1.00 86.00 103 GLU A N 1
ATOM 726 C CA . GLU A 1 103 ? 1.145 10.075 18.850 1.00 86.00 103 GLU A CA 1
ATOM 727 C C . GLU A 1 103 ? 0.370 10.045 20.174 1.00 86.00 103 GLU A C 1
ATOM 729 O O . GLU A 1 103 ? 0.958 10.137 21.253 1.00 86.00 103 GLU A O 1
ATOM 734 N N . THR A 1 104 ? -0.950 9.863 20.103 1.00 89.19 104 THR A N 1
ATOM 735 C CA . THR A 1 104 ? -1.852 9.830 21.260 1.00 89.19 104 THR A CA 1
ATOM 736 C C . THR A 1 104 ? -2.613 8.508 21.373 1.00 89.19 104 THR A C 1
ATOM 738 O O . THR A 1 104 ? -2.752 7.755 20.409 1.00 89.19 104 THR A O 1
ATOM 741 N N . ASP A 1 105 ? -3.150 8.213 22.560 1.00 90.44 105 ASP A N 1
ATOM 742 C CA . ASP A 1 105 ? -3.984 7.019 22.761 1.00 90.44 105 ASP A 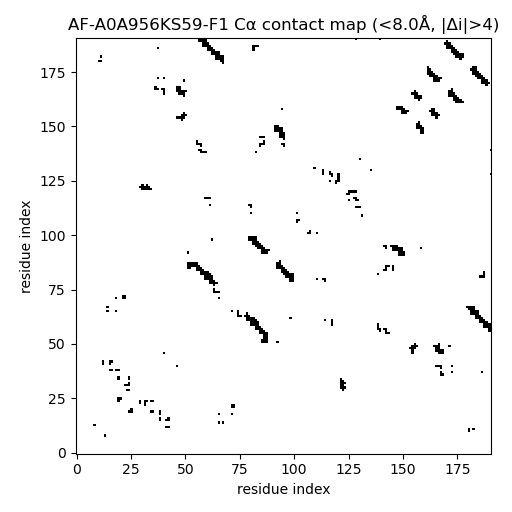CA 1
ATOM 743 C C . ASP A 1 105 ? -5.295 7.080 21.965 1.00 90.44 105 ASP A C 1
ATOM 745 O O . ASP A 1 105 ? -5.749 6.055 21.461 1.00 90.44 105 ASP A O 1
ATOM 749 N N . ALA A 1 106 ? -5.864 8.277 21.787 1.00 87.50 106 ALA A N 1
ATOM 750 C CA . ALA A 1 106 ? -7.056 8.475 20.965 1.00 87.50 106 ALA A CA 1
ATOM 751 C C . ALA A 1 106 ? -6.777 8.179 19.482 1.00 87.50 106 ALA A C 1
ATOM 753 O O . ALA A 1 106 ? -7.551 7.477 18.838 1.00 87.50 106 ALA A O 1
ATOM 754 N N . GLU A 1 107 ? -5.643 8.646 18.950 1.00 86.88 107 GLU A N 1
ATOM 755 C CA . GLU A 1 107 ? -5.212 8.287 17.593 1.00 86.88 107 GLU A CA 1
ATOM 756 C C . GLU A 1 107 ? -4.934 6.792 17.478 1.00 86.88 107 GLU A C 1
ATOM 758 O O . GLU A 1 107 ? -5.288 6.175 16.482 1.00 86.88 107 GLU A O 1
ATOM 763 N N . ARG A 1 108 ? -4.338 6.172 18.501 1.00 89.56 108 ARG A N 1
ATOM 764 C CA . ARG A 1 108 ? -4.090 4.727 18.503 1.00 89.56 108 ARG A CA 1
ATOM 765 C C . ARG A 1 108 ? -5.393 3.935 18.391 1.00 89.56 108 ARG A C 1
ATOM 767 O O . ARG A 1 108 ? -5.440 2.962 17.642 1.00 89.56 108 ARG A O 1
ATOM 774 N N . GLU A 1 109 ? -6.433 4.347 19.111 1.00 89.94 109 GLU A N 1
ATOM 775 C CA . GLU A 1 109 ? -7.765 3.744 19.019 1.00 89.94 109 GLU A CA 1
ATOM 776 C C . GLU A 1 109 ? -8.396 3.975 17.636 1.00 89.94 109 GLU A C 1
ATOM 778 O O . GLU A 1 109 ? -8.895 3.031 17.022 1.00 89.94 109 GLU A O 1
ATOM 783 N N . ASP A 1 110 ? -8.309 5.193 17.097 1.00 89.12 110 ASP A N 1
ATOM 784 C CA . ASP A 1 110 ? -8.854 5.527 15.775 1.00 89.12 110 ASP A CA 1
ATOM 785 C C . ASP A 1 110 ? -8.167 4.749 14.638 1.00 89.12 110 ASP A C 1
ATOM 787 O O . ASP A 1 110 ? -8.820 4.204 13.741 1.00 89.12 110 ASP A O 1
ATOM 791 N N . LEU A 1 111 ? -6.841 4.605 14.709 1.00 89.44 111 LEU A N 1
ATOM 792 C CA . LEU A 1 111 ? -6.066 3.794 13.771 1.00 89.44 111 LEU A CA 1
ATOM 793 C C . LEU A 1 111 ? -6.379 2.303 13.911 1.00 89.44 111 LEU A C 1
ATOM 795 O O . LEU A 1 111 ? -6.461 1.607 12.899 1.00 89.44 111 LEU A O 1
ATOM 799 N N . ALA A 1 112 ? -6.599 1.800 15.130 1.00 90.38 112 ALA A N 1
ATOM 800 C CA . ALA A 1 112 ? -7.011 0.414 15.344 1.00 90.38 112 ALA A CA 1
ATOM 801 C C . ALA A 1 112 ? -8.393 0.134 14.727 1.00 90.38 112 ALA A C 1
ATOM 803 O O . ALA A 1 112 ? -8.566 -0.876 14.039 1.00 90.38 112 ALA A O 1
ATOM 804 N N . ASN A 1 113 ? -9.348 1.052 14.902 1.00 91.19 113 ASN A N 1
ATOM 805 C CA . ASN A 1 113 ? -10.675 0.969 14.288 1.00 91.19 113 ASN A CA 1
ATOM 806 C C . ASN A 1 113 ? -10.592 1.032 12.756 1.00 91.19 113 ASN A C 1
ATOM 808 O O . ASN A 1 113 ? -11.213 0.225 12.063 1.00 91.19 113 ASN A O 1
ATOM 812 N N . THR A 1 114 ? -9.770 1.938 12.223 1.00 92.50 114 THR A N 1
ATOM 813 C CA . THR A 1 114 ? -9.530 2.062 10.779 1.00 92.50 114 THR A CA 1
ATOM 814 C C . THR A 1 114 ? -8.913 0.787 10.209 1.00 92.50 114 THR A C 1
ATOM 816 O O . THR A 1 114 ? -9.385 0.271 9.196 1.00 92.50 114 THR A O 1
ATOM 819 N N . ARG A 1 115 ? -7.906 0.222 10.884 1.00 91.31 115 ARG A N 1
ATOM 820 C CA . ARG A 1 115 ? -7.298 -1.059 10.507 1.00 91.31 115 ARG A CA 1
ATOM 821 C C . ARG A 1 115 ? -8.343 -2.171 10.460 1.00 91.31 115 ARG A C 1
ATOM 823 O O . ARG A 1 115 ? -8.399 -2.893 9.471 1.00 91.31 115 ARG A O 1
ATOM 830 N N . ALA A 1 116 ? -9.196 -2.288 11.477 1.00 89.50 116 ALA A N 1
ATOM 831 C CA . ALA A 1 116 ? -10.262 -3.290 11.502 1.00 89.50 116 ALA A CA 1
ATOM 832 C C . ALA A 1 116 ? -11.271 -3.109 10.349 1.00 89.50 116 ALA A C 1
ATOM 834 O O . ALA A 1 116 ? -11.693 -4.090 9.731 1.00 89.50 116 ALA A O 1
ATOM 835 N N . ALA A 1 117 ? -11.621 -1.865 10.009 1.00 90.69 117 ALA A N 1
ATOM 836 C CA . ALA A 1 117 ? -12.491 -1.562 8.873 1.00 90.69 117 ALA A CA 1
ATOM 837 C C . ALA A 1 117 ? -11.845 -1.943 7.530 1.00 90.69 117 ALA A C 1
ATOM 839 O O . ALA A 1 117 ? -12.505 -2.533 6.676 1.00 90.69 117 ALA A O 1
ATOM 840 N N . ILE A 1 118 ? -10.551 -1.663 7.359 1.00 90.31 118 ILE A N 1
ATOM 841 C CA . ILE A 1 118 ? -9.791 -2.060 6.169 1.00 90.31 118 ILE A CA 1
ATOM 842 C C . ILE A 1 118 ? -9.726 -3.589 6.052 1.00 90.31 118 ILE A C 1
ATOM 844 O O . ILE A 1 118 ? -10.036 -4.132 4.992 1.00 90.31 118 ILE A O 1
ATOM 848 N N . VAL A 1 119 ? -9.411 -4.291 7.149 1.00 86.50 119 VAL A N 1
ATOM 849 C CA . VAL A 1 119 ? -9.448 -5.762 7.195 1.00 86.50 119 VAL A CA 1
ATOM 850 C C . VAL A 1 119 ? -10.820 -6.271 6.758 1.00 86.50 119 VAL A C 1
ATOM 852 O O . VAL A 1 119 ? -10.879 -7.127 5.885 1.00 86.50 119 VAL A O 1
ATOM 855 N N . SER A 1 120 ? -11.912 -5.687 7.260 1.00 86.25 120 SER A N 1
ATOM 856 C CA . SER A 1 120 ? -13.279 -6.092 6.893 1.00 86.25 120 SER A CA 1
ATOM 857 C C . SER A 1 120 ? -13.566 -5.954 5.391 1.00 86.25 120 SER A C 1
ATOM 859 O O . SER A 1 120 ? -14.308 -6.752 4.822 1.00 86.25 120 SER A O 1
ATOM 861 N N . VAL A 1 121 ? -12.992 -4.956 4.707 1.00 85.69 121 VAL A N 1
ATOM 862 C CA . VAL A 1 121 ? -13.106 -4.859 3.239 1.00 85.69 121 VAL A CA 1
ATOM 863 C C . VAL A 1 121 ? -12.311 -5.971 2.561 1.00 85.69 121 VAL A C 1
ATOM 865 O O . VAL A 1 121 ? -12.795 -6.609 1.627 1.00 85.69 121 VAL A O 1
ATOM 868 N N . PHE A 1 122 ? -11.111 -6.254 3.057 1.00 80.12 122 PHE A N 1
ATOM 869 C CA . PHE A 1 122 ? -10.224 -7.272 2.501 1.00 80.12 122 PHE A CA 1
ATOM 870 C C . PHE A 1 122 ? -10.689 -8.714 2.726 1.00 80.12 122 PHE A C 1
ATOM 872 O O . PHE A 1 122 ? -10.421 -9.572 1.881 1.00 80.12 122 PHE A O 1
ATOM 879 N N . THR A 1 123 ? -11.444 -8.964 3.796 1.00 77.56 123 THR A N 1
ATOM 880 C CA . THR A 1 123 ? -12.150 -10.228 4.047 1.00 77.56 123 THR A CA 1
ATOM 881 C C . THR A 1 123 ? -13.479 -10.327 3.286 1.00 77.56 123 THR A C 1
ATOM 883 O O . THR A 1 123 ? -14.071 -11.406 3.212 1.00 77.56 123 THR A O 1
ATOM 886 N N . GLY A 1 124 ? -13.941 -9.230 2.672 1.00 78.50 124 GLY A N 1
ATOM 887 C CA . GLY A 1 124 ? -15.213 -9.140 1.950 1.00 78.50 124 GLY A CA 1
ATOM 888 C C . GLY A 1 124 ? -16.444 -8.965 2.847 1.00 78.50 124 GLY A C 1
ATOM 889 O O . GLY A 1 124 ? -17.570 -9.050 2.357 1.00 78.50 124 GLY A O 1
ATOM 890 N N . GLU A 1 125 ? -16.251 -8.720 4.144 1.00 83.56 125 GLU A N 1
ATOM 891 C CA . GLU A 1 125 ? -17.315 -8.428 5.113 1.00 83.56 125 GLU A CA 1
ATOM 892 C C . GLU A 1 125 ? -17.891 -7.013 4.934 1.00 83.56 125 GLU A C 1
ATOM 894 O O . GLU A 1 125 ? -19.061 -6.765 5.232 1.00 83.56 125 GLU A O 1
ATOM 899 N N . ALA A 1 126 ? -17.095 -6.091 4.388 1.00 86.00 126 ALA A N 1
ATOM 900 C CA . ALA A 1 126 ? -17.486 -4.731 4.044 1.00 86.00 126 ALA A CA 1
ATOM 901 C C . ALA A 1 126 ? -17.159 -4.399 2.578 1.00 86.00 126 ALA A C 1
ATOM 903 O O . ALA A 1 126 ? -16.341 -5.048 1.932 1.00 86.00 126 ALA A O 1
ATOM 904 N N . LYS A 1 127 ? -17.809 -3.360 2.039 1.00 83.88 127 LYS A N 1
ATOM 905 C CA . LYS A 1 127 ? -17.569 -2.874 0.664 1.00 83.88 127 LYS A CA 1
ATOM 906 C C . LYS A 1 127 ? -16.651 -1.658 0.590 1.00 83.88 127 LYS A C 1
ATOM 908 O O . LYS A 1 127 ? -16.127 -1.362 -0.476 1.00 83.88 127 LYS A O 1
ATOM 913 N N . SER A 1 128 ? -16.525 -0.924 1.689 1.00 86.06 128 SER A N 1
ATOM 914 C CA . SER A 1 128 ? -15.806 0.345 1.756 1.00 86.06 128 SER A CA 1
ATOM 915 C C . SER A 1 128 ? -15.314 0.595 3.173 1.00 86.06 128 SER A C 1
ATOM 917 O O . SER A 1 128 ? -15.913 0.115 4.138 1.00 86.06 128 SER A O 1
ATOM 919 N N . VAL A 1 129 ? -14.264 1.400 3.288 1.00 89.69 129 VAL A N 1
ATOM 920 C CA . VAL A 1 129 ? -13.712 1.850 4.565 1.00 89.69 129 VAL A CA 1
ATOM 921 C C . VAL A 1 129 ? -14.361 3.182 4.933 1.00 89.69 129 VAL A C 1
ATOM 923 O O . VAL A 1 129 ? -14.409 4.095 4.112 1.00 89.69 129 VAL A O 1
ATOM 926 N N . VAL A 1 130 ? -14.866 3.302 6.160 1.00 89.81 130 VAL A N 1
ATOM 927 C CA . VAL A 1 130 ? -15.344 4.580 6.707 1.00 89.81 130 VAL A CA 1
ATOM 928 C C . VAL A 1 130 ? -14.303 5.075 7.699 1.00 89.81 130 VAL A C 1
ATOM 930 O O . VAL A 1 130 ? -14.037 4.403 8.691 1.00 89.81 130 VAL A O 1
ATOM 933 N N . LEU A 1 131 ? -13.707 6.230 7.410 1.00 90.38 131 LEU A N 1
ATOM 934 C CA . LEU A 1 131 ? -12.733 6.875 8.290 1.00 90.38 131 LEU A CA 1
ATOM 935 C C . LEU A 1 131 ? -13.430 7.837 9.253 1.00 90.38 131 LEU A C 1
ATOM 937 O O . LEU A 1 131 ? -14.507 8.357 8.946 1.00 90.38 131 LEU A O 1
ATOM 941 N N . SER A 1 132 ? -12.782 8.120 10.384 1.00 90.19 132 SER A N 1
ATOM 942 C CA . SER A 1 132 ? -13.137 9.268 11.218 1.00 90.19 132 SER A CA 1
ATOM 943 C C . SER A 1 132 ? -13.022 10.572 10.421 1.00 90.19 132 SER A C 1
ATOM 945 O O . SER A 1 132 ? -12.307 10.650 9.420 1.00 90.19 132 SER A O 1
ATOM 947 N N . GLU A 1 133 ? -13.726 11.620 10.851 1.00 89.75 133 GLU A N 1
ATOM 948 C CA . GLU A 1 133 ? -13.708 12.917 10.161 1.00 89.75 133 GLU A CA 1
ATOM 949 C C . GLU A 1 133 ? -12.293 13.514 10.091 1.00 89.75 133 GLU A C 1
ATOM 951 O O . GLU A 1 133 ? -11.869 14.000 9.039 1.00 89.75 133 GLU A O 1
ATOM 956 N N . SER A 1 134 ? -11.536 13.426 11.189 1.00 87.56 134 SER A N 1
ATOM 957 C CA . SER A 1 134 ? -10.155 13.907 11.268 1.00 87.56 134 SER A CA 1
ATOM 958 C C . SER A 1 134 ? -9.227 13.140 10.331 1.00 87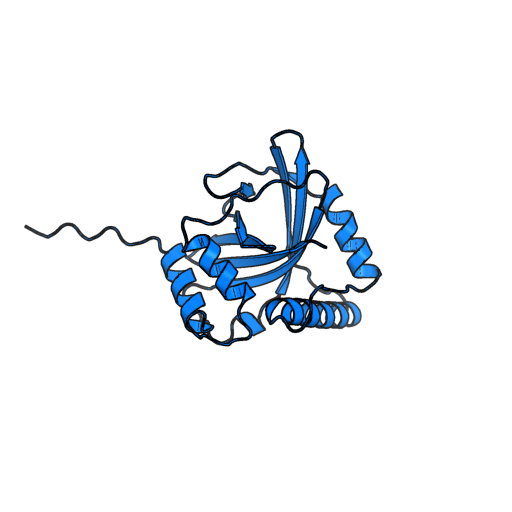.56 134 SER A C 1
ATOM 960 O O . SER A 1 134 ? -8.482 13.762 9.574 1.00 87.56 134 SER A O 1
ATOM 962 N N . LEU A 1 135 ? -9.293 11.804 10.339 1.00 88.62 135 LEU A N 1
ATOM 963 C CA . LEU A 1 135 ? -8.444 10.983 9.480 1.00 88.62 135 LEU A CA 1
ATOM 964 C C . LEU A 1 135 ? -8.845 11.119 8.009 1.00 88.62 135 LEU A C 1
ATOM 966 O O . LEU A 1 135 ? -7.977 11.219 7.151 1.00 88.62 135 LEU A O 1
ATOM 970 N N . GLY A 1 136 ? -10.145 11.195 7.715 1.00 91.94 136 GLY A N 1
ATOM 971 C CA . GLY A 1 136 ? -10.656 11.470 6.373 1.00 91.94 136 GLY A CA 1
ATOM 972 C C . GLY A 1 136 ? -10.119 12.784 5.816 1.00 91.94 136 GLY A C 1
ATOM 973 O O . GLY A 1 136 ? -9.514 12.786 4.752 1.00 91.94 136 GLY A O 1
ATOM 974 N N . THR A 1 137 ? -10.234 13.869 6.586 1.00 92.12 137 THR A N 1
ATOM 975 C CA . THR A 1 137 ? -9.712 15.189 6.194 1.00 92.12 137 THR A CA 1
ATOM 976 C C . THR A 1 137 ? -8.205 15.156 5.936 1.00 92.12 137 THR A C 1
ATOM 978 O O . THR A 1 137 ? -7.725 15.770 4.985 1.00 92.12 137 THR A O 1
ATOM 981 N N . TYR A 1 138 ? -7.449 14.441 6.773 1.00 90.81 138 TYR A N 1
ATOM 982 C CA . TYR A 1 138 ? -6.010 14.273 6.585 1.00 90.81 138 TYR A CA 1
ATOM 983 C C . TYR A 1 138 ? -5.685 13.508 5.293 1.00 90.81 138 TYR A C 1
ATOM 985 O O . TYR A 1 138 ? -4.880 13.980 4.491 1.00 90.81 138 TYR A O 1
ATOM 993 N N . VAL A 1 139 ? -6.338 12.363 5.067 1.00 93.50 139 VAL A N 1
ATOM 994 C CA . VAL A 1 139 ? -6.135 11.518 3.880 1.00 93.50 139 VAL A CA 1
ATOM 995 C C . VAL A 1 139 ? -6.477 12.278 2.597 1.00 93.50 139 VAL A C 1
ATOM 997 O O . VAL A 1 139 ? -5.696 12.244 1.647 1.00 93.50 139 VAL A O 1
ATOM 1000 N N . ASP A 1 140 ? -7.581 13.027 2.586 1.00 93.56 140 ASP A N 1
ATOM 1001 C CA . ASP A 1 140 ? -8.034 13.803 1.424 1.00 93.56 140 ASP A CA 1
ATOM 1002 C C . ASP A 1 140 ? -7.044 14.915 1.023 1.00 93.56 140 ASP A C 1
ATOM 1004 O O . ASP A 1 140 ? -7.009 15.340 -0.133 1.00 93.56 140 ASP A O 1
ATOM 1008 N N . ALA A 1 141 ? -6.201 15.379 1.952 1.00 93.88 141 ALA A N 1
ATOM 1009 C CA . ALA A 1 141 ? -5.190 16.402 1.690 1.00 93.88 141 ALA A CA 1
ATOM 1010 C C . ALA A 1 141 ? -3.876 15.843 1.105 1.00 93.88 141 ALA A C 1
ATOM 1012 O O . ALA A 1 141 ? -3.109 16.598 0.498 1.00 93.88 141 ALA A O 1
ATOM 1013 N N . LEU A 1 142 ? -3.608 14.538 1.245 1.00 94.50 142 LEU A N 1
ATOM 1014 C CA . LEU A 1 142 ? -2.331 13.921 0.855 1.00 94.50 142 LEU A CA 1
ATOM 1015 C C . LEU A 1 142 ? -1.939 14.091 -0.623 1.00 94.50 142 LEU A C 1
ATOM 1017 O O . LEU A 1 142 ? -0.756 14.328 -0.888 1.00 94.50 142 LEU A O 1
ATOM 1021 N N . PRO A 1 143 ? -2.858 14.028 -1.610 1.00 95.12 143 PRO A N 1
ATOM 1022 C CA . PRO A 1 143 ? -2.476 14.173 -3.016 1.00 95.12 143 PRO A CA 1
ATOM 1023 C C . PRO A 1 143 ? -1.863 15.536 -3.354 1.00 95.12 143 PRO A C 1
ATOM 1025 O O . PRO A 1 143 ? -1.125 15.662 -4.333 1.00 95.12 143 PRO A O 1
ATOM 1028 N N . ALA A 1 144 ? -2.146 16.573 -2.559 1.00 92.81 144 ALA A N 1
ATOM 1029 C CA . ALA A 1 144 ? -1.519 17.880 -2.730 1.00 92.81 144 ALA A CA 1
ATOM 1030 C C . ALA A 1 144 ? -0.036 17.865 -2.320 1.00 92.81 144 ALA A C 1
ATOM 1032 O O . ALA A 1 144 ? 0.764 18.569 -2.936 1.00 92.81 144 ALA A O 1
ATOM 1033 N N . SER A 1 145 ? 0.325 17.044 -1.328 1.00 90.56 145 SER A N 1
ATOM 1034 C CA . SER A 1 145 ? 1.685 16.916 -0.787 1.00 90.56 145 SER A CA 1
ATOM 1035 C C . SER A 1 145 ? 2.549 15.839 -1.448 1.00 90.56 145 SER A C 1
ATOM 1037 O O . SER A 1 145 ? 3.732 15.771 -1.137 1.00 90.56 145 SER A O 1
ATOM 1039 N N . ALA A 1 146 ? 1.995 15.009 -2.336 1.00 94.38 146 ALA A N 1
ATOM 1040 C CA . ALA A 1 146 ? 2.771 14.010 -3.071 1.00 94.38 146 ALA A CA 1
ATOM 1041 C C . ALA A 1 146 ? 3.847 14.673 -3.953 1.00 94.38 146 ALA A C 1
ATOM 1043 O O . ALA A 1 146 ? 3.533 15.563 -4.750 1.00 94.38 146 ALA A O 1
ATOM 1044 N N . ASP A 1 147 ? 5.098 14.231 -3.815 1.00 94.44 147 ASP A N 1
ATOM 1045 C CA . ASP A 1 147 ? 6.273 14.871 -4.419 1.00 94.44 147 ASP A CA 1
ATOM 1046 C C . ASP A 1 147 ? 7.294 13.891 -5.029 1.00 94.44 147 ASP A C 1
ATOM 1048 O O . ASP A 1 147 ? 8.214 14.324 -5.727 1.00 94.44 147 ASP A O 1
ATOM 1052 N N . VAL A 1 148 ? 7.129 12.577 -4.844 1.00 96.19 148 VAL A N 1
ATOM 1053 C CA . VAL A 1 148 ? 8.028 11.573 -5.426 1.00 96.19 148 VAL A CA 1
ATOM 1054 C C . VAL A 1 148 ? 7.597 11.265 -6.854 1.00 96.19 148 VAL A C 1
ATOM 1056 O O . VAL A 1 148 ? 6.501 10.760 -7.081 1.00 96.19 148 VAL A O 1
ATOM 1059 N N . SER A 1 149 ? 8.461 11.536 -7.831 1.00 95.69 149 SER A N 1
ATOM 1060 C CA . SER A 1 149 ? 8.170 11.254 -9.240 1.00 95.69 149 SER A CA 1
ATOM 1061 C C . SER A 1 149 ? 7.953 9.762 -9.507 1.00 95.69 149 SER A C 1
ATOM 1063 O O . SER A 1 149 ? 8.712 8.913 -9.036 1.00 95.69 149 SER A O 1
ATOM 1065 N N . LEU A 1 150 ? 6.945 9.462 -10.324 1.00 96.25 150 LEU A N 1
ATOM 1066 C CA . LEU A 1 150 ? 6.653 8.125 -10.819 1.00 96.25 150 LEU A CA 1
ATOM 1067 C C . LEU A 1 150 ? 7.379 7.865 -12.138 1.00 96.25 150 LEU A C 1
ATOM 1069 O O . LEU A 1 150 ? 7.274 8.642 -13.088 1.00 96.25 150 LEU A O 1
ATOM 1073 N N . THR A 1 151 ? 8.075 6.734 -12.213 1.00 94.94 151 THR A N 1
ATOM 1074 C CA . THR A 1 151 ? 8.721 6.254 -13.440 1.00 94.94 151 THR A CA 1
ATOM 1075 C C . THR A 1 151 ? 7.919 5.084 -14.005 1.00 94.94 151 THR A C 1
ATOM 1077 O O . THR A 1 151 ? 7.656 4.139 -13.265 1.00 94.94 151 THR A O 1
ATOM 1080 N N . PRO A 1 152 ? 7.507 5.101 -15.282 1.00 92.50 152 PRO A N 1
ATOM 1081 C CA . PRO A 1 152 ? 6.734 4.001 -15.844 1.00 92.50 152 PRO A CA 1
ATOM 1082 C C . PRO A 1 152 ? 7.572 2.719 -15.901 1.00 92.50 152 PRO A C 1
ATOM 1084 O O . PRO A 1 152 ? 8.730 2.741 -16.317 1.00 92.50 152 PRO A O 1
ATOM 1087 N N . THR A 1 153 ? 6.958 1.594 -15.541 1.00 89.88 153 THR A N 1
ATOM 1088 C CA . THR A 1 153 ? 7.528 0.249 -15.699 1.00 89.88 153 THR A CA 1
ATOM 1089 C C . THR A 1 153 ? 6.688 -0.568 -16.684 1.00 89.88 153 THR A C 1
ATOM 1091 O O . THR A 1 153 ? 5.682 -0.090 -17.229 1.00 89.88 153 THR A O 1
ATOM 1094 N N . GLU A 1 154 ? 7.104 -1.807 -16.939 1.00 84.75 154 GLU A N 1
ATOM 1095 C CA . GLU A 1 154 ? 6.319 -2.767 -17.719 1.00 84.75 154 GLU A CA 1
ATOM 1096 C C . GLU A 1 154 ? 4.947 -3.031 -17.072 1.00 84.75 154 GLU A C 1
ATOM 1098 O O . GLU A 1 154 ? 3.931 -3.001 -17.763 1.00 84.75 154 GLU A O 1
ATOM 1103 N N . HIS A 1 155 ? 4.904 -3.151 -15.741 1.00 82.62 155 HIS A N 1
ATOM 1104 C CA . HIS A 1 155 ? 3.714 -3.567 -14.987 1.00 82.62 155 HIS A CA 1
ATOM 1105 C C . HIS A 1 155 ? 2.956 -2.418 -14.296 1.00 82.62 155 HIS A C 1
ATOM 1107 O O . HIS A 1 155 ? 1.860 -2.610 -13.771 1.00 82.62 155 HIS A O 1
ATOM 1113 N N . GLY A 1 156 ? 3.497 -1.199 -14.297 1.00 90.31 156 GLY A N 1
ATOM 1114 C CA . GLY A 1 156 ? 2.884 -0.071 -13.600 1.00 90.31 156 GLY A CA 1
ATOM 1115 C C . GLY A 1 156 ? 3.829 1.111 -13.494 1.00 90.31 156 GLY A C 1
ATOM 1116 O O . GLY A 1 156 ? 4.210 1.702 -14.512 1.00 90.31 156 GLY A O 1
ATOM 1117 N N . TRP A 1 157 ? 4.181 1.448 -12.256 1.00 94.12 157 TRP A N 1
ATOM 1118 C CA . TRP A 1 157 ? 5.015 2.598 -11.922 1.00 94.12 157 TRP A CA 1
ATOM 1119 C C . TRP A 1 157 ? 6.021 2.237 -10.839 1.00 94.12 157 TRP A C 1
ATOM 1121 O O . TRP A 1 157 ? 5.733 1.425 -9.974 1.00 94.12 157 TRP A O 1
ATOM 1131 N N . ALA A 1 158 ? 7.183 2.868 -10.850 1.00 94.50 158 ALA A N 1
ATOM 1132 C CA . ALA A 1 158 ? 8.133 2.846 -9.751 1.00 94.50 158 ALA A CA 1
ATOM 1133 C C . ALA A 1 158 ? 8.169 4.221 -9.078 1.00 94.50 158 ALA A C 1
ATOM 1135 O O . ALA A 1 158 ? 8.037 5.240 -9.761 1.00 94.50 158 ALA A O 1
ATOM 1136 N N . MET A 1 159 ? 8.370 4.249 -7.762 1.00 94.50 159 MET A N 1
ATOM 1137 C CA . MET A 1 159 ? 8.568 5.478 -6.992 1.00 94.50 159 MET A CA 1
ATOM 1138 C C . MET A 1 159 ? 9.816 5.368 -6.112 1.00 94.50 159 MET A C 1
ATOM 1140 O O . MET A 1 159 ? 10.033 4.352 -5.459 1.00 94.50 159 MET A O 1
ATOM 1144 N N . GLY A 1 160 ? 10.640 6.418 -6.085 1.00 89.00 160 GLY A N 1
ATOM 1145 C CA . GLY A 1 160 ? 11.886 6.421 -5.311 1.00 89.00 160 GLY A CA 1
ATOM 1146 C C . GLY A 1 160 ? 12.835 5.269 -5.674 1.00 89.00 160 GLY A C 1
ATOM 1147 O O . GLY A 1 160 ? 12.826 4.762 -6.796 1.00 89.00 160 GLY A O 1
ATOM 1148 N N . GLU A 1 161 ? 13.669 4.865 -4.716 1.00 83.44 161 GLU A N 1
ATOM 1149 C CA . GLU A 1 161 ? 14.537 3.696 -4.852 1.00 83.44 161 GLU A CA 1
ATOM 1150 C C . GLU A 1 161 ? 13.847 2.475 -4.230 1.00 83.44 161 GLU A C 1
ATOM 1152 O O . GLU A 1 161 ? 13.679 2.399 -3.017 1.00 83.44 161 GLU A O 1
ATOM 1157 N N . GLY A 1 162 ? 13.437 1.518 -5.068 1.00 86.94 162 GLY A N 1
ATOM 1158 C CA . GLY A 1 162 ? 13.002 0.195 -4.610 1.00 86.94 162 GLY A CA 1
ATOM 1159 C C . GLY A 1 162 ? 11.510 0.018 -4.329 1.00 86.94 162 GLY A C 1
ATOM 1160 O O . GLY A 1 162 ? 11.164 -0.998 -3.733 1.00 86.94 162 GLY A O 1
ATOM 1161 N N . ILE A 1 163 ? 10.634 0.940 -4.750 1.00 94.31 163 ILE A N 1
ATOM 1162 C CA . ILE A 1 163 ? 9.177 0.769 -4.631 1.00 94.31 163 ILE A CA 1
ATOM 1163 C C . ILE A 1 163 ? 8.544 0.609 -6.012 1.00 94.31 163 ILE A C 1
ATOM 1165 O O . ILE A 1 163 ? 8.677 1.487 -6.867 1.00 94.31 163 ILE A O 1
ATOM 1169 N N . GLU A 1 164 ? 7.812 -0.483 -6.215 1.00 93.56 164 GLU A N 1
ATOM 1170 C CA . GLU A 1 164 ? 7.023 -0.745 -7.419 1.00 93.56 164 GLU A CA 1
ATOM 1171 C C . GLU A 1 164 ? 5.527 -0.742 -7.092 1.00 93.56 164 GLU A C 1
ATOM 1173 O O . GLU A 1 164 ? 5.082 -1.399 -6.155 1.00 93.56 164 GLU A O 1
ATOM 1178 N N . LEU A 1 165 ? 4.750 -0.008 -7.885 1.00 93.62 165 LEU A N 1
ATOM 1179 C CA . LEU A 1 165 ? 3.303 0.119 -7.803 1.00 93.62 165 LEU A CA 1
ATOM 1180 C C . LEU A 1 165 ? 2.639 -0.643 -8.952 1.00 93.62 165 LEU A C 1
ATOM 1182 O O . LEU A 1 165 ? 2.929 -0.393 -10.128 1.00 93.62 165 LEU A O 1
ATOM 1186 N N . ARG A 1 166 ? 1.687 -1.512 -8.615 1.00 91.31 166 ARG A N 1
ATOM 1187 C CA . ARG A 1 166 ? 0.864 -2.273 -9.567 1.00 91.31 166 ARG A CA 1
ATOM 1188 C C . ARG A 1 166 ? -0.611 -2.167 -9.210 1.00 91.31 166 ARG A C 1
ATOM 1190 O O . ARG A 1 166 ? -0.965 -1.866 -8.070 1.00 91.31 166 ARG A O 1
ATOM 1197 N N . SER A 1 167 ? -1.480 -2.427 -10.181 1.00 88.25 167 SER A N 1
ATOM 1198 C CA . SER A 1 167 ? -2.891 -2.688 -9.890 1.00 88.25 167 SER A CA 1
ATOM 1199 C C . SER A 1 167 ? -3.118 -4.173 -9.665 1.00 88.25 167 SER A C 1
ATOM 1201 O O . SER A 1 167 ? -2.510 -5.007 -10.326 1.00 88.25 167 SER A O 1
ATOM 1203 N N . ALA A 1 168 ? -4.028 -4.483 -8.749 1.00 81.62 168 ALA A N 1
ATOM 1204 C CA . ALA A 1 168 ? -4.458 -5.837 -8.445 1.00 81.62 168 ALA A CA 1
ATOM 1205 C C . ALA A 1 168 ? -5.983 -5.827 -8.266 1.00 81.62 168 ALA A C 1
ATOM 1207 O O . ALA A 1 168 ? -6.514 -5.522 -7.194 1.00 81.62 168 ALA A O 1
ATOM 1208 N N . GLY A 1 169 ? -6.714 -6.054 -9.361 1.00 79.69 169 GLY A N 1
ATOM 1209 C CA . GLY A 1 169 ? -8.155 -5.796 -9.405 1.00 79.69 169 GLY A CA 1
ATOM 1210 C C . GLY A 1 169 ? -8.477 -4.328 -9.056 1.00 79.69 169 GLY A C 1
ATOM 1211 O O . GLY A 1 169 ? -7.978 -3.434 -9.735 1.00 79.69 169 GLY A O 1
ATOM 1212 N N . PRO A 1 170 ? -9.302 -4.046 -8.025 1.00 79.44 170 PRO A N 1
ATOM 1213 C CA . PRO A 1 170 ? -9.630 -2.678 -7.612 1.00 79.44 170 PRO A CA 1
ATOM 1214 C C . PRO A 1 170 ? -8.570 -2.028 -6.702 1.00 79.44 170 PRO A C 1
ATOM 1216 O O . PRO A 1 170 ? -8.778 -0.905 -6.244 1.00 79.44 170 PRO A O 1
ATOM 1219 N N . LEU A 1 171 ? -7.491 -2.742 -6.374 1.00 86.88 171 LEU A N 1
ATOM 1220 C CA . LEU A 1 171 ? -6.486 -2.302 -5.410 1.00 86.88 171 LEU A CA 1
ATOM 1221 C C . LEU A 1 171 ? -5.257 -1.730 -6.109 1.00 86.88 171 LEU A C 1
ATOM 1223 O O . LEU A 1 171 ? -4.893 -2.161 -7.205 1.00 86.88 171 LEU A O 1
ATOM 1227 N N . VAL A 1 172 ? -4.575 -0.820 -5.415 1.00 91.56 172 VAL A N 1
ATOM 1228 C CA . VAL A 1 172 ? -3.202 -0.425 -5.736 1.00 91.56 172 VAL A CA 1
ATOM 1229 C C . VAL A 1 172 ? -2.262 -1.070 -4.733 1.00 91.56 172 VAL A C 1
ATOM 1231 O O . VAL A 1 172 ? -2.380 -0.849 -3.528 1.00 91.56 172 VAL A O 1
ATOM 1234 N N . VAL A 1 173 ? -1.317 -1.854 -5.228 1.00 90.94 173 VAL A N 1
ATOM 1235 C CA . VAL A 1 173 ? -0.322 -2.544 -4.412 1.00 90.94 173 VAL A CA 1
ATOM 1236 C C . VAL A 1 173 ? 1.026 -1.870 -4.589 1.00 90.94 173 VAL A C 1
ATOM 1238 O O . VAL A 1 173 ? 1.400 -1.552 -5.715 1.00 90.94 173 VAL A O 1
ATOM 1241 N N . ALA A 1 174 ? 1.752 -1.686 -3.490 1.00 93.31 174 ALA A N 1
ATOM 1242 C CA . ALA A 1 174 ? 3.147 -1.290 -3.494 1.00 93.31 174 ALA A CA 1
ATOM 1243 C C . ALA A 1 174 ? 4.017 -2.409 -2.911 1.00 93.31 174 ALA A C 1
ATOM 1245 O O . ALA A 1 174 ? 3.738 -2.922 -1.823 1.00 93.31 174 ALA A O 1
ATOM 1246 N N . LEU A 1 175 ? 5.078 -2.752 -3.633 1.00 92.81 175 LEU A N 1
ATOM 1247 C CA . LEU A 1 175 ? 6.149 -3.615 -3.162 1.00 92.81 175 LEU A CA 1
ATOM 1248 C C . LEU A 1 175 ? 7.401 -2.771 -2.938 1.00 92.81 175 LEU A C 1
ATOM 1250 O O . LEU A 1 175 ? 7.915 -2.168 -3.874 1.00 92.81 175 LEU A O 1
ATOM 1254 N N . GLU A 1 176 ? 7.887 -2.753 -1.705 1.00 93.62 176 GLU A N 1
ATOM 1255 C CA . GLU A 1 176 ? 9.086 -2.048 -1.269 1.00 93.62 176 GLU A CA 1
ATOM 1256 C C . GLU A 1 176 ? 10.228 -3.049 -1.056 1.00 93.62 176 GLU A C 1
ATOM 1258 O O . GLU A 1 176 ? 10.050 -4.071 -0.395 1.00 93.62 176 GLU A O 1
ATOM 1263 N N . THR A 1 177 ? 11.421 -2.745 -1.559 1.00 91.56 177 THR A N 1
ATOM 1264 C CA . THR A 1 177 ? 12.651 -3.489 -1.252 1.00 91.56 177 THR A CA 1
ATOM 1265 C C . THR A 1 177 ? 13.367 -2.802 -0.094 1.00 91.56 177 THR A C 1
ATOM 1267 O O . THR A 1 177 ? 13.878 -1.697 -0.261 1.00 91.56 177 THR A O 1
ATOM 1270 N N . LEU A 1 178 ? 13.409 -3.436 1.082 1.00 88.88 178 LEU A N 1
ATOM 1271 C CA . LEU A 1 178 ? 13.884 -2.801 2.323 1.00 88.88 178 LEU A CA 1
ATOM 1272 C C . LEU A 1 178 ? 15.370 -3.065 2.632 1.00 88.88 178 LEU A C 1
ATOM 1274 O O . LEU A 1 178 ? 15.918 -2.470 3.559 1.00 88.88 178 LEU A O 1
ATOM 1278 N N . GLY A 1 179 ? 16.032 -3.907 1.833 1.00 83.50 179 GLY A N 1
ATOM 1279 C CA . GLY A 1 179 ? 17.409 -4.365 2.057 1.00 83.50 179 GLY A CA 1
ATOM 1280 C C . GLY A 1 179 ? 17.457 -5.757 2.689 1.00 83.50 179 GLY A C 1
ATOM 1281 O O . GLY A 1 179 ? 16.450 -6.247 3.176 1.00 83.50 179 GLY A O 1
ATOM 1282 N N . ASP A 1 180 ? 18.605 -6.437 2.610 1.00 83.31 180 ASP A N 1
ATOM 1283 C C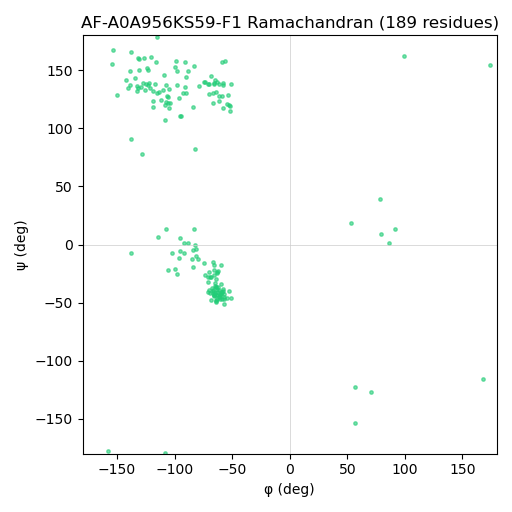A . ASP A 1 180 ? 18.838 -7.778 3.191 1.00 83.31 180 ASP A CA 1
ATOM 1284 C C . ASP A 1 180 ? 17.817 -8.878 2.808 1.00 83.31 180 ASP A C 1
ATOM 1286 O O . ASP A 1 180 ? 17.750 -9.929 3.438 1.00 83.31 180 ASP A O 1
ATOM 1290 N N . GLY A 1 181 ? 17.059 -8.672 1.724 1.00 81.50 181 GLY A N 1
ATOM 1291 C CA . GLY A 1 181 ? 15.990 -9.577 1.287 1.00 81.50 181 GLY A CA 1
ATOM 1292 C C . GLY A 1 181 ? 14.630 -9.319 1.947 1.00 81.50 181 GLY A C 1
ATOM 1293 O O . GLY A 1 181 ? 13.671 -10.018 1.625 1.00 81.50 181 GLY A O 1
ATOM 1294 N N . ASP A 1 182 ? 14.529 -8.313 2.817 1.00 90.56 182 ASP A N 1
ATOM 1295 C CA . ASP A 1 182 ? 13.278 -7.878 3.428 1.00 90.56 182 ASP A CA 1
ATOM 1296 C C . ASP A 1 182 ? 12.420 -7.106 2.419 1.00 90.56 182 ASP A C 1
ATOM 1298 O O . ASP A 1 182 ? 12.906 -6.274 1.641 1.00 90.56 182 ASP A O 1
ATOM 1302 N N . LEU A 1 183 ? 11.112 -7.365 2.461 1.00 91.94 183 LEU A N 1
ATOM 1303 C CA . LEU A 1 183 ? 10.133 -6.727 1.585 1.00 91.94 183 LEU A CA 1
ATOM 1304 C C . LEU A 1 183 ? 9.060 -6.010 2.403 1.00 91.94 183 LEU A C 1
ATOM 1306 O O . LEU A 1 183 ? 8.550 -6.546 3.384 1.00 91.94 183 LEU A O 1
ATOM 1310 N N . GLY A 1 184 ? 8.666 -4.818 1.971 1.00 92.00 184 GLY A N 1
ATOM 1311 C CA . GLY A 1 184 ? 7.437 -4.168 2.413 1.00 92.00 184 GLY A CA 1
ATOM 1312 C C . GLY A 1 184 ? 6.336 -4.456 1.407 1.00 92.00 184 GLY A C 1
ATOM 1313 O O . GLY A 1 184 ? 6.513 -4.210 0.219 1.00 92.00 184 GLY A O 1
ATOM 1314 N N . LEU A 1 185 ? 5.202 -4.980 1.857 1.00 90.75 185 LEU A N 1
ATOM 1315 C CA . LEU A 1 185 ? 4.043 -5.195 0.999 1.00 90.75 185 LEU A CA 1
ATOM 1316 C C . LEU A 1 185 ? 2.878 -4.372 1.527 1.00 90.75 185 LEU A C 1
ATOM 1318 O O . LEU A 1 185 ? 2.425 -4.589 2.653 1.00 90.75 185 LEU A O 1
ATOM 1322 N N . SER A 1 186 ? 2.388 -3.437 0.718 1.00 91.50 186 SER A N 1
ATOM 1323 C CA . SER A 1 186 ? 1.233 -2.611 1.062 1.00 91.50 186 SER A CA 1
ATOM 1324 C C . SER A 1 186 ? 0.200 -2.572 -0.052 1.00 91.50 186 SER A C 1
ATOM 1326 O O . SER A 1 186 ? 0.512 -2.739 -1.224 1.00 91.50 186 SER A O 1
ATOM 1328 N N . PHE A 1 187 ? -1.064 -2.404 0.310 1.00 88.94 187 PHE A N 1
ATOM 1329 C CA . PHE A 1 187 ? -2.191 -2.614 -0.593 1.00 88.94 187 PHE A CA 1
ATOM 1330 C C . PHE A 1 187 ? -3.323 -1.697 -0.176 1.00 88.94 187 PHE A C 1
ATOM 1332 O O . PH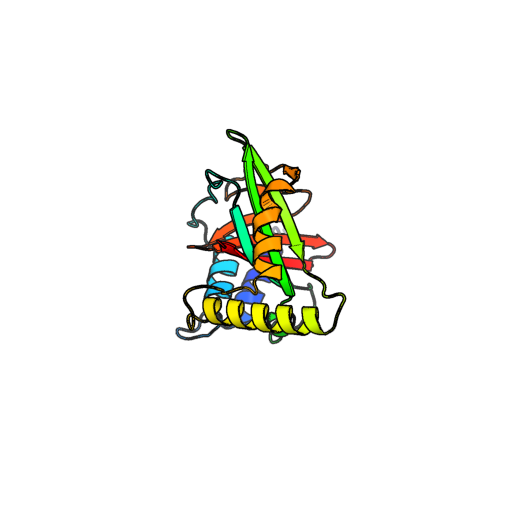E A 1 187 ? -3.694 -1.633 0.996 1.00 88.94 187 PHE A O 1
ATOM 1339 N N . HIS A 1 188 ? -3.836 -0.954 -1.147 1.00 92.50 188 HIS A N 1
ATOM 1340 C CA . HIS A 1 188 ? -4.595 0.252 -0.892 1.00 92.50 188 HIS A CA 1
ATOM 1341 C C . HIS A 1 188 ? -5.884 0.270 -1.703 1.00 92.50 188 HIS A C 1
ATOM 1343 O O . HIS A 1 188 ? -5.908 -0.054 -2.893 1.00 92.50 188 HIS A O 1
ATOM 1349 N N . ILE A 1 189 ? -6.955 0.674 -1.034 1.00 90.94 189 ILE A N 1
ATOM 1350 C CA . ILE A 1 189 ? -8.281 0.898 -1.597 1.00 90.94 189 ILE A CA 1
ATOM 1351 C C . ILE A 1 189 ? -8.407 2.403 -1.862 1.00 90.94 189 ILE A C 1
ATOM 1353 O O . ILE A 1 189 ? -7.996 3.191 -1.002 1.00 90.94 189 ILE A O 1
ATOM 1357 N N . PRO A 1 190 ? -8.959 2.828 -3.012 1.00 90.44 190 PRO A N 1
ATOM 1358 C CA . PRO A 1 190 ? -9.244 4.240 -3.245 1.00 90.44 190 PRO A CA 1
ATOM 1359 C C . PRO A 1 190 ? -10.187 4.781 -2.166 1.00 90.44 190 PRO A C 1
ATOM 1361 O O . PRO A 1 190 ? -11.137 4.101 -1.766 1.00 90.44 190 PRO A O 1
ATOM 1364 N N . ARG A 1 191 ? -9.887 5.985 -1.677 1.00 84.88 191 ARG A N 1
ATOM 1365 C CA . ARG A 1 191 ? -10.667 6.652 -0.636 1.00 84.88 191 ARG A CA 1
ATOM 1366 C C . ARG A 1 191 ? -11.977 7.239 -1.160 1.00 84.88 191 ARG A C 1
ATOM 1368 O O . ARG A 1 191 ? -11.998 7.743 -2.301 1.00 84.88 191 ARG A O 1
#

Foldseek 3Di:
DDDPDDPDPDLLLVLLVVLCVLLPLVDPAHLQQQSSLQSVLVVDPPAAADDADAAKFKWKKWKFKSDPPDRNNCGLVVIFIKMKIWGDDDVWIFMDIDTDDDPDPVVVVQRVQQSVQRSCCSSVVDVDGDHDPVVVVVRVCRSVVGDFIWDADPAYTATDPAWDWHDRPQKIWIWGDPPPSMIMIMITHID

Sequence (191 aa):
GEAPAEPAGDPTLARLREFSGAIGCDAPEGQAKAWCITAGAWTHEDDAKLTLPEAGTAYVGLRVELKADADLAGILDSAELSLLAIRSEGDAGVASLSGVKPETDAEREDLANTRAAIVSVFTGEAKSVVLSESLGTYVDALPASADVSLTPTEHGWAMGEGIELRSAGPLVVALETLGDGDLGLSFHIPR

Radius of gyration: 17.15 Å; Cα contacts (8 Å, |Δi|>4): 357; chains: 1; bounding box: 49×49×42 Å

Nearest PDB structures (foldseek):
  4qq1-assembly1_A  TM=4.200E-01  e=1.523E+00  Neisseria meningitidis serogroup B
  6m1u-assembly1_A  TM=2.187E-01  e=2.299E+00  Homo sapiens
  1xi0-assembly1_A  TM=2.336E-01  e=2.743E+00  Xerocomellus chrysenteron
  1y2t-assembly1_A  TM=2.983E-01  e=5.554E+00  Agaricus bisporus
  5njf-assembly1_A  TM=1.616E-01  e=4.938E+00  Escherichia coli K-12

pLDDT: mean 83.71, std 12.77, range [36.31, 97.06]

Secondary structure (DSSP, 8-state):
-PPPPPPPP-HHHHHHHHHHHHTTTTSSS-TTHHHHHHHHHHH-TTPPPPPPPSS-EEEEEEEEEE-TTS-STTGGGGPEEEEEEEEEETTEEEEEEEE---SSHHHHHHHHHHHHHHHHHHTTS-SS----HHHHHHHHHHHHH--EEEEE-SSSEEETTTEEEEEETTEEEEEEEEETTEEEEEEEEE-

Solvent-accessible surface area (backbone atoms only — not comparable to full-atom values): 10542 Å² total; per-residue (Å²): 132,82,77,80,76,74,79,79,69,63,65,67,61,52,51,39,50,52,47,32,59,53,64,41,56,88,48,98,68,68,59,45,51,48,62,33,43,50,40,38,47,75,74,43,92,82,52,58,56,44,72,79,50,97,50,63,38,33,26,49,29,41,28,34,72,51,46,70,89,58,76,56,79,59,41,76,80,66,46,38,51,25,39,38,19,37,24,49,59,83,99,41,33,25,28,39,80,46,72,70,79,63,91,46,73,68,48,42,50,52,50,51,52,42,47,52,38,46,49,31,32,38,44,62,80,36,93,64,71,78,66,56,74,68,58,42,57,54,48,71,50,39,26,78,72,30,74,40,57,44,42,80,51,95,54,18,32,32,38,78,87,51,30,40,37,30,26,36,88,86,29,44,33,39,45,32,58,73,55,94,71,21,32,36,45,31,44,24,40,75,108